Protein AF-A0A1R2CN45-F1 (afdb_monomer)

pLDDT: mean 82.46, std 14.05, range [39.56, 97.56]

Radius of gyration: 20.59 Å; Cα contacts (8 Å, |Δi|>4): 350; chains: 1; bounding box: 46×56×59 Å

Solvent-accessible surface area (backbone atoms only — not comparable to full-atom values): 17421 Å² total; per-residue (Å²): 132,83,80,79,64,76,32,48,66,67,56,56,54,44,54,54,52,52,47,51,52,49,41,56,50,37,39,73,73,68,36,71,73,32,70,66,38,51,54,48,48,53,54,46,43,48,48,42,46,21,50,30,52,57,26,50,64,72,64,34,54,60,62,26,48,60,46,49,53,56,38,50,59,50,45,56,50,38,49,74,53,41,54,78,67,55,57,57,42,66,70,52,39,53,45,22,45,54,51,15,51,54,27,44,77,61,71,38,54,73,64,14,49,54,29,45,52,55,23,50,56,47,47,64,77,48,66,86,54,79,90,45,53,64,59,51,36,41,45,24,52,52,47,20,53,53,24,49,74,73,67,40,43,73,62,14,37,54,24,40,51,55,29,33,54,50,33,50,37,44,68,70,63,77,43,81,67,82,72,53,67,67,59,37,46,44,48,34,48,46,39,52,55,51,40,51,60,56,73,37,85,73,42,54,82,47,45,72,58,55,43,49,63,41,58,77,63,54,74,96,47,102,44,74,60,42,56,49,40,55,53,60,61,70,55,85,48,50,67,63,48,51,52,50,67,69,27,67,68,47,51,44,55,52,46,44,67,57,48,51,76,62,48,47,94,85,50,74,47,65,44,66,69,52,51,52,52,51,43,64,74,53,70,58,81,61,82,53,64,74,64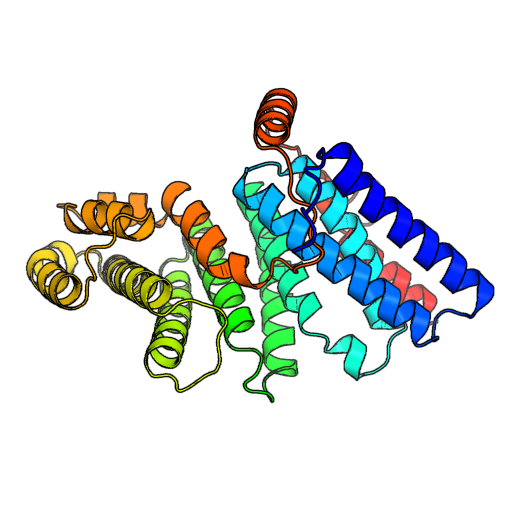,51,48,43,66,93,74,89,61,88,39,26,54,66,55,42,50,52,47,55,55,57,59,72,74,109

Foldseek 3Di:
DPDQDADFLVVLVVVLVVLVVVLVVCCVPVHLQDPVSLVSLVVSLLQLLLVLLVCLLLVVLVSNLVSLLVNLLSLLSQCLRHDPVSVLDLSLLSSLLSVLSSCVSLVNLVVSVVSLVVSVVSCVVNVPDLQCLLSLLSSLLSQLLSCLSVVVLVSSLVSLVSNLVSLVCVLVVVGDDPADNLLSLLSNLVSVLLSCLSPDQPCLVVLVVSLVVSVVSHDCDPDLSNVLSVVLSPDRHSVVNSCSCNDPSVSSVVSCRSSVVSNDPPHRNYDPVSSVVSCVVPVPSPPCCQQFAAPPPPDTGGPSRVSNVVSVVVVD

Mean predicted aligned error: 8.06 Å

Secondary structure (DSSP, 8-state):
-----EE-HHHHHHHHHHHHHHHHHHHHHH-TT-HHHHHHHHHHHHHHHHHHHHHHHTT-HHHHHHHHHHHHHHHHHHHHHS-HHHHT-THHHHHHHHHHHHHHHTT-HHHHHHHHHHHHHHHHHHTT-GGGHHHHHHHHHHHHHHHHHTT-HHHHHHHHHHHHHHHHHHHTTSS--SS-HHHHHHHHHHHHHHHHHHH-TTGGGTHHHHHHHHHTT-----SHHHHHHHHHHT--SHHHHHHHHTSHHHHHHHHHHHHGGGS-TTSPEEPHHHHHHHHHHT-S----HHHHSPPSSSS---HHHHHHHHHHHTT-

Structure (mmCIF, N/CA/C/O backbone):
data_AF-A0A1R2CN45-F1
#
_entry.id   AF-A0A1R2CN45-F1
#
loop_
_atom_site.group_PDB
_atom_site.id
_atom_site.type_symbol
_atom_site.label_atom_id
_atom_site.label_alt_id
_atom_site.label_comp_id
_atom_site.label_asym_id
_atom_site.label_entity_id
_atom_site.label_seq_id
_atom_site.pdbx_PDB_ins_code
_atom_site.Cartn_x
_atom_site.Cartn_y
_atom_site.Cartn_z
_atom_site.occupancy
_atom_site.B_iso_or_equiv
_atom_site.auth_seq_id
_atom_site.auth_comp_id
_atom_site.auth_asym_id
_atom_site.auth_atom_id
_atom_site.pdbx_PDB_model_num
ATOM 1 N N . MET A 1 1 ? -0.720 27.230 -14.704 1.00 39.56 1 MET A N 1
ATOM 2 C CA . MET A 1 1 ? -1.098 25.860 -14.289 1.00 39.56 1 MET A CA 1
ATOM 3 C C . MET A 1 1 ? -1.470 25.075 -15.536 1.00 39.56 1 MET A C 1
ATOM 5 O O . MET A 1 1 ? -2.338 25.526 -16.267 1.00 39.56 1 MET A O 1
ATOM 9 N N . SER A 1 2 ? -0.784 23.969 -15.829 1.00 40.03 2 SER A N 1
ATOM 10 C CA . SER A 1 2 ? -1.188 23.064 -16.915 1.00 40.03 2 SER A CA 1
ATOM 11 C C . SER A 1 2 ? -2.428 22.297 -16.457 1.00 40.03 2 SER A C 1
ATOM 13 O O . SER A 1 2 ? -2.380 21.643 -15.414 1.00 40.03 2 SER A O 1
ATOM 15 N N . ILE A 1 3 ? -3.540 22.420 -17.185 1.00 45.81 3 ILE A N 1
ATOM 16 C CA . ILE A 1 3 ? -4.748 21.630 -16.932 1.00 45.81 3 ILE A CA 1
ATOM 17 C C . ILE A 1 3 ? -4.367 20.170 -17.184 1.00 45.81 3 ILE A C 1
ATOM 19 O O . ILE A 1 3 ? -4.144 19.769 -18.327 1.00 45.81 3 ILE A O 1
ATOM 23 N N . LYS A 1 4 ? -4.239 19.374 -16.116 1.00 60.84 4 LYS A N 1
ATOM 24 C CA . LYS A 1 4 ? -4.040 17.929 -16.248 1.00 60.84 4 LYS A CA 1
ATOM 25 C C . LYS A 1 4 ? -5.269 17.360 -16.951 1.00 60.84 4 LYS A C 1
ATOM 27 O O . LYS A 1 4 ? -6.368 17.404 -16.412 1.00 60.84 4 LYS A O 1
ATOM 32 N N . THR A 1 5 ? -5.080 16.861 -18.167 1.00 73.81 5 THR A N 1
ATOM 33 C CA . THR A 1 5 ? -6.144 16.248 -18.963 1.00 73.81 5 THR A CA 1
ATOM 34 C C . THR A 1 5 ? -6.733 15.057 -18.208 1.00 73.81 5 THR A C 1
ATOM 36 O O . THR A 1 5 ? -5.982 14.189 -17.754 1.00 73.81 5 THR A O 1
ATOM 39 N N . ILE A 1 6 ? -8.061 15.021 -18.081 1.00 79.25 6 ILE A N 1
ATOM 40 C CA . ILE A 1 6 ? -8.798 13.862 -17.566 1.00 79.25 6 ILE A CA 1
ATOM 41 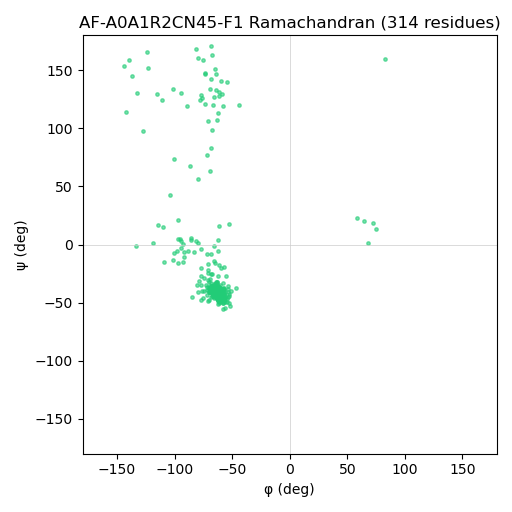C C . ILE A 1 6 ? -8.591 12.701 -18.546 1.00 79.25 6 ILE A C 1
ATOM 43 O O . ILE A 1 6 ? -8.674 12.880 -19.761 1.00 79.25 6 ILE A O 1
ATOM 47 N N . THR A 1 7 ? -8.263 11.522 -18.026 1.00 86.12 7 THR A N 1
ATOM 48 C CA . THR A 1 7 ? -7.930 10.332 -18.818 1.00 86.12 7 THR A CA 1
ATOM 49 C C . THR A 1 7 ? -8.828 9.154 -18.473 1.00 86.12 7 THR A C 1
ATOM 51 O O . THR A 1 7 ? -9.297 9.007 -17.349 1.00 86.12 7 THR A O 1
ATOM 54 N N . THR A 1 8 ? -9.040 8.274 -19.444 1.00 90.31 8 THR A N 1
ATOM 55 C CA . THR A 1 8 ? -9.725 6.992 -19.228 1.00 90.31 8 THR A CA 1
ATOM 56 C C . THR A 1 8 ? -8.776 5.956 -18.617 1.00 90.31 8 THR A C 1
ATOM 58 O O . THR A 1 8 ? -7.551 6.052 -18.758 1.00 90.31 8 THR A O 1
ATOM 61 N N . ILE A 1 9 ? -9.323 4.897 -18.009 1.00 88.81 9 ILE A N 1
ATOM 62 C CA . ILE A 1 9 ? -8.529 3.753 -17.515 1.00 88.81 9 ILE A CA 1
ATOM 63 C C . ILE A 1 9 ? -7.714 3.117 -18.653 1.00 88.81 9 ILE A C 1
ATOM 65 O O . ILE A 1 9 ? -6.545 2.762 -18.472 1.00 88.81 9 ILE A O 1
ATOM 69 N N . THR A 1 10 ? -8.293 3.023 -19.851 1.00 90.25 10 THR A N 1
ATOM 70 C CA . THR A 1 10 ? -7.608 2.518 -21.049 1.00 90.25 10 THR A CA 1
ATOM 71 C C . THR A 1 10 ? -6.403 3.383 -21.410 1.00 90.25 10 THR A C 1
ATOM 73 O O . THR A 1 10 ? -5.321 2.860 -21.652 1.00 90.25 10 THR A O 1
ATOM 76 N N . GLN A 1 11 ? -6.536 4.710 -21.387 1.00 91.75 11 GLN A N 1
ATOM 77 C CA . GLN A 1 11 ? -5.413 5.614 -21.658 1.00 91.75 11 GLN A CA 1
ATOM 78 C C . GLN A 1 11 ? -4.334 5.536 -20.569 1.00 91.75 11 GLN A C 1
ATOM 80 O O . GLN A 1 11 ? -3.142 5.544 -20.879 1.00 91.75 11 GLN A O 1
ATOM 85 N N . ALA A 1 12 ? -4.726 5.426 -19.297 1.00 91.56 12 ALA A N 1
ATOM 86 C CA . ALA A 1 12 ? -3.782 5.266 -18.194 1.00 91.56 12 ALA A CA 1
ATOM 87 C C . ALA A 1 12 ? -2.977 3.959 -18.319 1.00 91.56 12 ALA A C 1
ATOM 89 O O . ALA A 1 12 ? -1.752 3.961 -18.188 1.00 91.56 12 ALA A O 1
ATOM 90 N N . THR A 1 13 ? -3.642 2.848 -18.642 1.00 91.50 13 THR A N 1
ATOM 91 C CA . THR A 1 13 ? -2.989 1.545 -18.858 1.00 91.50 13 THR A CA 1
ATOM 92 C C . THR A 1 13 ? -2.168 1.499 -20.152 1.00 91.50 13 THR A C 1
ATOM 94 O O . THR A 1 13 ? -1.116 0.856 -20.182 1.00 91.50 13 THR A O 1
ATOM 97 N N . GLN A 1 14 ? -2.570 2.241 -21.186 1.00 92.69 14 GLN A N 1
ATOM 98 C CA . GLN A 1 14 ? -1.796 2.412 -22.415 1.00 92.69 14 GLN A CA 1
ATOM 99 C C . GLN A 1 14 ? -0.459 3.122 -22.153 1.00 92.69 14 GLN A C 1
ATOM 101 O O . GLN A 1 14 ? 0.574 2.656 -22.627 1.00 92.69 14 GLN A O 1
ATOM 106 N N . LYS A 1 15 ? -0.430 4.168 -21.313 1.00 91.62 15 LYS A N 1
ATOM 107 C CA . LYS A 1 15 ? 0.828 4.832 -20.910 1.00 91.62 15 LYS A CA 1
ATOM 108 C C . LYS A 1 15 ? 1.813 3.871 -20.237 1.00 91.62 15 LYS A C 1
ATOM 110 O O . LYS A 1 15 ? 3.019 3.952 -20.468 1.00 91.62 15 LYS A O 1
ATOM 115 N N . VAL A 1 16 ? 1.312 2.936 -19.424 1.00 93.75 16 VAL A N 1
ATOM 116 C CA . VAL A 1 16 ? 2.137 1.873 -18.821 1.00 93.75 16 VAL A CA 1
ATOM 117 C C . VAL A 1 16 ? 2.735 0.977 -19.913 1.00 93.75 16 VAL A C 1
ATOM 119 O O . VAL A 1 16 ? 3.930 0.687 -19.877 1.00 93.75 16 VAL A O 1
ATOM 122 N N . ALA A 1 17 ? 1.934 0.575 -20.905 1.00 92.31 17 ALA A N 1
ATOM 123 C CA . ALA A 1 17 ? 2.394 -0.249 -22.025 1.00 92.31 17 ALA A CA 1
ATOM 124 C C . ALA A 1 17 ? 3.427 0.470 -22.916 1.00 92.31 17 ALA A C 1
ATOM 126 O O . ALA A 1 17 ? 4.403 -0.141 -23.348 1.00 92.31 17 ALA A O 1
ATOM 127 N N . GLU A 1 18 ? 3.265 1.770 -23.153 1.00 92.12 18 GLU A N 1
ATOM 128 C CA . GLU A 1 18 ? 4.219 2.581 -23.920 1.00 92.12 18 GLU A CA 1
ATOM 129 C C . GLU A 1 18 ? 5.578 2.688 -23.220 1.00 92.12 18 GLU A C 1
ATOM 131 O O . GLU A 1 18 ? 6.624 2.530 -23.857 1.00 92.12 18 GLU A O 1
ATOM 136 N N . LEU A 1 19 ? 5.585 2.902 -21.899 1.00 91.31 19 LEU A N 1
ATOM 137 C CA . LEU A 1 19 ? 6.818 2.909 -21.108 1.00 91.31 19 LEU A CA 1
ATOM 138 C C . LEU A 1 19 ? 7.498 1.537 -21.105 1.00 91.31 19 LEU A C 1
ATOM 140 O O . LEU A 1 19 ? 8.716 1.459 -21.258 1.00 91.31 19 LEU A O 1
ATOM 144 N N . GLU A 1 20 ? 6.724 0.459 -20.986 1.00 91.00 20 GLU A N 1
ATOM 145 C CA . GLU A 1 20 ? 7.223 -0.915 -21.087 1.00 91.00 20 GLU A CA 1
ATOM 146 C C . GLU A 1 20 ? 7.880 -1.172 -22.453 1.00 91.00 20 GLU A C 1
ATOM 148 O O . GLU A 1 20 ? 9.013 -1.659 -22.523 1.00 91.00 20 GLU A O 1
ATOM 153 N N . GLN A 1 21 ? 7.229 -0.764 -23.546 1.00 89.56 21 GLN A N 1
ATOM 154 C CA . GLN A 1 21 ? 7.781 -0.896 -24.893 1.00 89.56 21 GLN A CA 1
ATOM 155 C C . GLN A 1 21 ? 9.046 -0.047 -25.077 1.00 89.56 21 GLN A C 1
ATOM 157 O O . GLN A 1 21 ? 10.013 -0.497 -25.697 1.00 89.56 21 GLN A O 1
ATOM 162 N N . LYS A 1 22 ? 9.082 1.165 -24.513 1.00 88.50 22 LYS A N 1
ATOM 163 C CA . LYS A 1 22 ? 10.279 2.014 -24.510 1.00 88.50 22 LYS A CA 1
ATOM 164 C C . LYS A 1 22 ? 11.440 1.339 -23.781 1.00 88.50 22 LYS A C 1
ATOM 166 O O . LYS A 1 22 ? 12.548 1.313 -24.313 1.00 88.50 22 LYS A O 1
ATOM 171 N N . ILE A 1 23 ? 11.191 0.755 -22.609 1.00 88.00 23 ILE A N 1
ATOM 172 C CA . ILE A 1 23 ? 12.197 0.002 -21.848 1.00 88.00 23 ILE A CA 1
ATOM 173 C C . ILE A 1 23 ? 12.702 -1.185 -22.667 1.00 88.00 23 ILE A C 1
ATOM 175 O O . ILE A 1 23 ? 13.909 -1.395 -22.745 1.00 88.00 23 ILE A O 1
ATOM 179 N N . TYR A 1 24 ? 11.808 -1.933 -23.318 1.00 86.25 24 TYR A N 1
ATOM 180 C CA . TYR A 1 24 ? 12.191 -3.037 -24.199 1.00 86.25 24 TYR A CA 1
ATOM 181 C C . TYR A 1 24 ? 13.110 -2.576 -25.340 1.00 86.25 24 TYR A C 1
ATOM 183 O O . TYR A 1 24 ? 14.131 -3.204 -25.602 1.00 86.25 24 TYR A O 1
ATOM 191 N N . ARG A 1 25 ? 12.809 -1.442 -25.981 1.00 84.56 25 ARG A N 1
ATOM 192 C CA . ARG A 1 25 ? 13.680 -0.867 -27.021 1.00 84.56 25 ARG A CA 1
ATOM 193 C C . ARG A 1 25 ? 15.037 -0.440 -26.457 1.00 84.56 25 ARG A C 1
ATOM 195 O O . ARG A 1 25 ? 16.064 -0.759 -27.043 1.00 84.56 25 ARG A O 1
ATOM 202 N N . PHE A 1 26 ? 15.059 0.240 -25.311 1.00 82.19 26 PHE A N 1
ATOM 203 C CA . PHE A 1 26 ? 16.305 0.680 -24.668 1.00 82.19 26 PHE A CA 1
ATOM 204 C C . PHE A 1 26 ? 17.215 -0.492 -24.309 1.00 82.19 26 PHE A C 1
ATOM 206 O O . PHE A 1 26 ? 18.413 -0.444 -24.583 1.00 82.19 26 PHE A O 1
ATOM 213 N N . LYS A 1 27 ? 16.630 -1.574 -23.794 1.00 79.69 27 LYS A N 1
ATOM 214 C CA . LYS A 1 27 ? 17.331 -2.828 -23.514 1.00 79.69 27 LYS A CA 1
ATOM 215 C C . LYS A 1 27 ? 18.112 -3.348 -24.728 1.00 79.69 27 LYS A C 1
ATOM 217 O O . LYS A 1 27 ? 19.270 -3.721 -24.573 1.00 79.69 27 LYS A O 1
ATOM 222 N N . HIS A 1 28 ? 17.509 -3.312 -25.917 1.00 79.81 28 HIS A N 1
ATOM 223 C CA . HIS A 1 28 ? 18.142 -3.766 -27.163 1.00 79.81 28 HIS A CA 1
ATOM 224 C C . HIS A 1 28 ? 19.162 -2.785 -27.743 1.00 79.81 28 HIS A C 1
ATOM 226 O O . HIS A 1 28 ? 20.152 -3.218 -28.317 1.00 79.81 28 HIS A O 1
ATOM 232 N N . MET A 1 29 ? 18.937 -1.475 -27.610 1.00 79.19 29 MET A N 1
ATOM 233 C CA . MET A 1 29 ? 19.783 -0.469 -28.269 1.00 79.19 29 MET A CA 1
ATOM 234 C C . MET A 1 29 ? 21.043 -0.103 -27.482 1.00 79.19 29 MET A C 1
ATOM 236 O O . MET A 1 29 ? 22.112 0.030 -28.063 1.00 79.19 29 MET A O 1
ATOM 240 N N . ILE A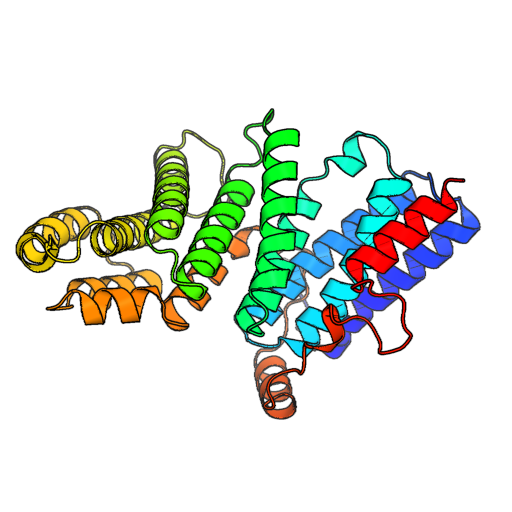 1 30 ? 20.912 0.125 -26.173 1.00 77.44 30 ILE A N 1
ATOM 241 C CA . ILE A 1 30 ? 21.983 0.699 -25.332 1.00 77.44 30 ILE A CA 1
ATOM 242 C C . ILE A 1 30 ? 22.422 -0.242 -24.208 1.00 77.44 30 ILE A C 1
ATOM 244 O O . ILE A 1 30 ? 23.286 0.093 -23.398 1.00 77.44 30 ILE A O 1
ATOM 248 N N . GLY A 1 31 ? 21.828 -1.431 -24.157 1.00 70.19 31 GLY A N 1
ATOM 249 C CA . GLY A 1 31 ? 22.171 -2.461 -23.201 1.00 70.19 31 GLY A CA 1
ATOM 250 C C . GLY A 1 31 ? 21.509 -2.303 -21.832 1.00 70.19 31 GLY A C 1
ATOM 251 O O . GLY A 1 31 ? 21.060 -1.248 -21.379 1.00 70.19 31 GLY A O 1
ATOM 252 N N . TYR A 1 32 ? 21.482 -3.439 -21.154 1.00 66.50 32 TYR A N 1
ATOM 253 C CA . TYR A 1 32 ? 20.716 -3.731 -19.948 1.00 66.50 32 TYR A CA 1
ATOM 254 C C . TYR A 1 32 ? 21.200 -3.022 -18.673 1.00 66.50 32 TYR A C 1
ATOM 256 O O . TYR A 1 32 ? 20.403 -2.811 -17.757 1.00 66.50 32 TYR A O 1
ATOM 264 N N . LYS A 1 33 ? 22.483 -2.635 -18.627 1.00 70.12 33 LYS A N 1
ATOM 265 C CA . LYS A 1 33 ? 23.137 -1.957 -17.490 1.00 70.12 33 LYS A CA 1
ATOM 266 C C . LYS A 1 33 ? 23.198 -0.433 -17.645 1.00 70.12 33 LYS A C 1
ATOM 268 O O . LYS A 1 33 ? 23.823 0.242 -16.829 1.00 70.12 33 LYS A O 1
ATOM 273 N N . SER A 1 34 ? 22.597 0.122 -18.700 1.00 81.06 34 SER A N 1
ATOM 274 C CA . SER A 1 34 ? 22.635 1.566 -18.924 1.00 81.06 34 SER A CA 1
ATOM 275 C C . SER A 1 34 ? 21.825 2.308 -17.856 1.00 81.06 34 SER A C 1
ATOM 277 O O . SER A 1 34 ? 20.744 1.873 -17.439 1.00 81.06 34 SER A O 1
ATOM 279 N N . LYS A 1 35 ? 22.334 3.470 -17.428 1.00 83.44 35 LYS A N 1
ATOM 280 C CA . LYS A 1 35 ? 21.638 4.342 -16.467 1.00 83.44 35 LYS A CA 1
ATOM 281 C C . LYS A 1 35 ? 20.250 4.752 -16.976 1.00 83.44 35 LYS A C 1
ATOM 283 O O . LYS A 1 35 ? 19.318 4.859 -16.183 1.00 83.44 35 LYS A O 1
ATOM 288 N N . ASP A 1 36 ? 20.086 4.904 -18.289 1.00 85.69 36 ASP A N 1
ATOM 289 C CA . ASP A 1 36 ? 18.816 5.290 -18.913 1.00 85.69 36 ASP A CA 1
ATOM 290 C C . ASP A 1 36 ? 17.759 4.182 -18.877 1.00 85.69 36 ASP A C 1
ATOM 292 O O . ASP A 1 36 ? 16.574 4.463 -18.658 1.00 85.69 36 ASP A O 1
ATOM 296 N N . THR A 1 37 ? 18.170 2.917 -19.028 1.00 87.56 37 THR A N 1
ATOM 297 C CA . THR A 1 37 ? 17.271 1.767 -18.861 1.00 87.56 37 THR A CA 1
ATOM 298 C C . THR A 1 37 ? 16.759 1.707 -17.423 1.00 87.56 37 THR A C 1
ATOM 300 O O . THR A 1 37 ? 15.552 1.603 -17.207 1.00 87.56 37 THR A O 1
ATOM 303 N N . ILE A 1 38 ? 17.649 1.858 -16.436 1.00 89.31 38 ILE A N 1
ATOM 304 C CA . ILE A 1 38 ? 17.286 1.867 -15.010 1.00 89.31 38 ILE A CA 1
ATOM 305 C C . ILE A 1 38 ? 16.383 3.057 -14.663 1.00 89.31 38 ILE A C 1
ATOM 307 O O . ILE A 1 38 ? 15.359 2.883 -14.004 1.00 89.31 38 ILE A O 1
ATOM 311 N N . LYS A 1 39 ? 16.697 4.262 -15.152 1.00 90.88 39 LYS A N 1
ATOM 312 C CA . LYS A 1 39 ? 15.846 5.449 -14.972 1.00 90.88 39 LYS A CA 1
ATOM 313 C C . LYS A 1 39 ? 14.445 5.234 -15.550 1.00 90.88 39 LYS A C 1
ATOM 315 O O . LYS A 1 39 ? 13.453 5.623 -14.931 1.00 90.88 39 LYS A O 1
ATOM 320 N N . SER A 1 40 ? 14.353 4.586 -16.710 1.00 91.44 40 SER A N 1
ATOM 321 C CA . SER A 1 40 ? 13.071 4.270 -17.348 1.00 91.44 40 SER A CA 1
ATOM 322 C C . SER A 1 40 ? 12.285 3.222 -16.556 1.00 91.44 40 SER A C 1
ATOM 324 O O . SER A 1 40 ? 11.084 3.392 -16.369 1.00 91.44 40 SER A O 1
ATOM 326 N N . LEU A 1 41 ? 12.957 2.196 -16.019 1.00 93.12 41 LEU A N 1
ATOM 327 C CA . LEU A 1 41 ? 12.351 1.198 -15.129 1.00 93.12 41 LEU A CA 1
ATOM 328 C C . LEU A 1 41 ? 11.794 1.834 -13.854 1.00 93.12 41 LEU A C 1
ATOM 330 O O . LEU A 1 41 ? 10.627 1.623 -13.545 1.00 93.12 41 LEU A O 1
ATOM 334 N N . LYS A 1 42 ? 12.575 2.672 -13.158 1.00 94.25 42 LYS A N 1
ATOM 335 C CA . LYS A 1 42 ? 12.090 3.407 -11.976 1.00 94.25 42 LYS A CA 1
ATOM 336 C C . LYS A 1 42 ? 10.884 4.281 -12.317 1.00 94.25 42 LYS A C 1
ATOM 338 O O . LYS A 1 42 ? 9.907 4.277 -11.582 1.00 94.25 42 LYS A O 1
ATOM 343 N N . SER A 1 43 ? 10.909 4.956 -13.468 1.00 94.44 43 SER A N 1
ATOM 344 C CA . SER A 1 43 ? 9.780 5.777 -13.935 1.00 94.44 43 SER A CA 1
ATOM 345 C C . SER A 1 43 ? 8.510 4.946 -14.176 1.00 94.44 43 SER A C 1
ATOM 347 O O . SER A 1 43 ? 7.421 5.370 -13.789 1.00 94.44 43 SER A O 1
ATOM 349 N N . LEU A 1 44 ? 8.643 3.757 -14.780 1.00 95.06 44 LEU A N 1
ATOM 350 C CA . LEU A 1 44 ? 7.542 2.804 -14.948 1.00 95.06 44 LEU A CA 1
ATOM 351 C C . LEU A 1 44 ? 7.005 2.337 -13.589 1.00 95.06 44 LEU A C 1
ATOM 353 O O . LEU A 1 44 ? 5.799 2.376 -13.373 1.00 95.06 44 LEU A O 1
ATOM 357 N N . LEU A 1 45 ? 7.889 1.922 -12.677 1.00 95.81 45 LEU A N 1
ATOM 358 C CA . LEU A 1 45 ? 7.517 1.435 -11.346 1.00 95.81 45 LEU A CA 1
ATOM 359 C C . LEU A 1 45 ? 6.815 2.516 -10.519 1.00 95.81 45 LEU A C 1
ATOM 361 O O . LEU A 1 45 ? 5.788 2.236 -9.910 1.00 95.81 45 LEU A O 1
ATOM 365 N N . THR A 1 46 ? 7.303 3.759 -1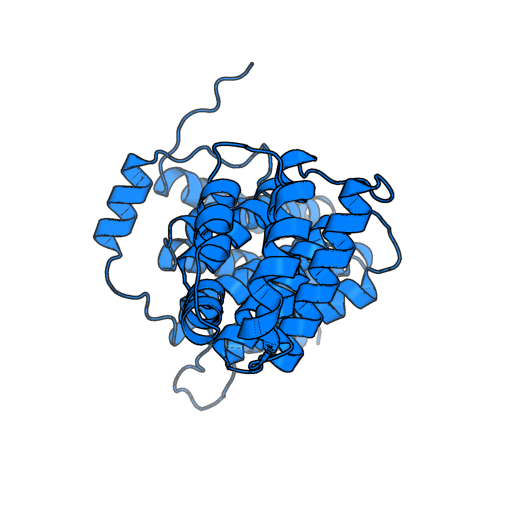0.551 1.00 95.69 46 THR A N 1
ATOM 366 C CA . THR A 1 46 ? 6.635 4.900 -9.912 1.00 95.69 46 THR A CA 1
ATOM 367 C C . THR A 1 46 ? 5.230 5.105 -10.474 1.00 95.69 46 THR A C 1
ATOM 369 O O . THR A 1 46 ? 4.287 5.198 -9.697 1.00 95.69 46 THR A O 1
ATOM 372 N N . LEU A 1 47 ? 5.058 5.118 -11.804 1.00 95.69 47 LEU A N 1
ATOM 373 C CA . LEU A 1 47 ? 3.730 5.267 -12.411 1.00 95.69 47 LEU A CA 1
ATOM 374 C C . LEU A 1 47 ? 2.790 4.117 -12.024 1.00 95.69 47 LEU A C 1
ATOM 376 O O . LEU A 1 47 ? 1.629 4.358 -11.701 1.00 95.69 47 LEU A O 1
ATOM 380 N N . VAL A 1 48 ? 3.279 2.875 -12.067 1.00 96.75 48 VAL A N 1
ATOM 381 C CA . VAL A 1 48 ? 2.472 1.699 -11.724 1.00 96.75 48 VAL A CA 1
ATOM 382 C C . VAL A 1 48 ? 2.078 1.714 -10.253 1.00 96.75 48 VAL A C 1
ATOM 384 O O . VAL A 1 48 ? 0.919 1.441 -9.968 1.00 96.75 48 VAL A O 1
ATOM 387 N N . ASN A 1 49 ? 2.980 2.070 -9.336 1.00 97.00 49 ASN A N 1
ATOM 388 C CA . ASN A 1 49 ? 2.645 2.197 -7.918 1.00 97.00 49 ASN A CA 1
ATOM 389 C C . ASN A 1 49 ? 1.556 3.250 -7.694 1.00 97.00 49 ASN A C 1
ATOM 391 O O . ASN A 1 49 ? 0.561 2.950 -7.041 1.00 97.00 49 ASN A O 1
ATOM 395 N N . SER A 1 50 ? 1.687 4.437 -8.293 1.00 96.25 50 SER A N 1
ATOM 396 C CA . SER A 1 50 ? 0.667 5.481 -8.174 1.00 96.25 50 SER A CA 1
ATOM 397 C C . SER A 1 50 ? -0.694 5.040 -8.723 1.00 96.25 50 SER A C 1
ATOM 399 O O . SER A 1 50 ? -1.719 5.224 -8.074 1.00 96.25 50 SER A O 1
ATOM 401 N N . LEU A 1 51 ? -0.719 4.431 -9.916 1.00 96.25 51 LEU A N 1
ATOM 402 C CA . LEU A 1 51 ? -1.956 3.925 -10.519 1.00 96.25 51 LEU A CA 1
ATOM 403 C C . LEU A 1 51 ? -2.553 2.767 -9.714 1.00 96.25 51 LEU A C 1
ATOM 405 O O . LEU A 1 51 ? -3.772 2.666 -9.604 1.00 96.25 51 LEU A O 1
ATOM 409 N N . ALA A 1 52 ? -1.713 1.899 -9.149 1.00 96.81 52 ALA A N 1
ATOM 410 C CA . ALA A 1 52 ? -2.158 0.791 -8.320 1.00 96.81 52 ALA A CA 1
ATOM 411 C C . ALA A 1 52 ? -2.870 1.295 -7.068 1.00 96.81 52 ALA A C 1
ATOM 413 O O . ALA A 1 52 ? -3.933 0.774 -6.766 1.00 96.81 52 ALA A O 1
ATOM 414 N N . ILE A 1 53 ? -2.358 2.335 -6.405 1.00 96.50 53 ILE A N 1
ATOM 415 C CA . ILE A 1 53 ? -3.020 2.955 -5.248 1.00 96.50 53 ILE A CA 1
ATOM 416 C C . ILE A 1 53 ? -4.434 3.416 -5.624 1.00 96.50 53 ILE A C 1
ATOM 418 O O . ILE A 1 53 ? -5.400 3.035 -4.965 1.00 96.50 53 ILE A O 1
ATOM 422 N N . VAL A 1 54 ? -4.577 4.140 -6.741 1.00 94.19 54 VAL A N 1
ATOM 423 C CA . VAL A 1 54 ? -5.885 4.599 -7.246 1.00 94.19 54 VAL A CA 1
ATOM 424 C C . VAL A 1 54 ? -6.816 3.416 -7.536 1.00 94.19 54 VAL A C 1
ATOM 426 O O . VAL A 1 54 ? -7.965 3.389 -7.096 1.00 94.19 54 VAL A O 1
ATOM 429 N N . PHE A 1 55 ? -6.334 2.406 -8.260 1.00 94.62 55 PHE A N 1
ATOM 430 C CA . PHE A 1 55 ? -7.146 1.243 -8.619 1.00 94.62 55 PHE A CA 1
ATOM 431 C C . PHE A 1 55 ? -7.531 0.389 -7.410 1.00 94.62 55 PHE A C 1
ATOM 433 O O . PHE A 1 55 ? -8.659 -0.097 -7.356 1.00 94.62 55 PHE A O 1
ATOM 440 N N . LEU A 1 56 ? -6.628 0.210 -6.447 1.00 94.88 56 LEU A N 1
ATOM 441 C CA . LEU A 1 56 ? -6.869 -0.559 -5.229 1.00 94.88 56 LEU A CA 1
ATOM 442 C C . LEU A 1 56 ? -7.894 0.133 -4.334 1.00 94.88 56 LEU A C 1
ATOM 444 O O . LEU A 1 56 ? -8.833 -0.533 -3.902 1.00 94.88 56 LEU A O 1
ATOM 448 N N . TYR A 1 57 ? -7.778 1.451 -4.145 1.00 91.38 57 TYR A N 1
ATOM 449 C CA . TYR A 1 57 ? -8.751 2.241 -3.388 1.00 91.38 57 TYR A CA 1
ATOM 450 C C . TYR A 1 57 ? -10.169 2.119 -3.968 1.00 91.38 57 TYR A C 1
ATOM 452 O O . TYR A 1 57 ? -11.132 1.880 -3.246 1.00 91.38 57 TYR A O 1
ATOM 460 N N . HIS A 1 58 ? -10.310 2.173 -5.295 1.00 90.62 58 HIS A N 1
ATOM 461 C CA . HIS A 1 58 ? -11.616 2.019 -5.945 1.00 90.62 58 HIS A CA 1
ATOM 462 C C . HIS A 1 58 ? -12.082 0.559 -6.118 1.00 90.62 58 HIS A C 1
ATOM 464 O O . HIS A 1 58 ? -13.146 0.310 -6.697 1.00 90.62 58 HIS A O 1
ATOM 470 N N . GLY A 1 59 ? -11.318 -0.420 -5.622 1.00 89.56 59 GLY A N 1
ATOM 471 C CA . GLY A 1 59 ? -11.654 -1.842 -5.710 1.00 89.56 59 GLY A CA 1
ATOM 472 C C . GLY A 1 59 ? -11.508 -2.449 -7.112 1.00 89.56 59 GLY A C 1
ATOM 473 O O . GLY A 1 59 ? -12.054 -3.517 -7.384 1.00 89.56 59 GLY A O 1
ATOM 474 N N . LEU A 1 60 ? -10.760 -1.812 -8.017 1.00 91.88 60 LEU A N 1
ATOM 475 C CA . LEU A 1 60 ? -10.467 -2.302 -9.369 1.00 91.88 60 LEU A CA 1
ATOM 476 C C . LEU A 1 60 ? -9.339 -3.351 -9.355 1.00 91.88 60 LEU A C 1
ATOM 478 O O . LEU A 1 60 ? -8.318 -3.210 -10.035 1.00 91.88 60 LEU A O 1
ATOM 482 N N . LEU A 1 61 ? -9.524 -4.428 -8.582 1.00 91.75 61 LEU A N 1
ATOM 483 C CA . LEU A 1 61 ? -8.481 -5.422 -8.287 1.00 91.75 61 LEU A CA 1
ATOM 484 C C . LEU A 1 61 ? -7.901 -6.082 -9.549 1.00 91.75 61 LEU A C 1
ATOM 486 O O . LEU A 1 61 ? -6.693 -6.286 -9.636 1.00 91.75 61 LEU A O 1
ATOM 490 N N . SER A 1 62 ? -8.732 -6.367 -10.562 1.00 90.06 62 SER A N 1
ATOM 491 C CA . SER A 1 62 ? -8.264 -6.951 -11.833 1.00 90.06 62 SER A CA 1
ATOM 492 C C . SER A 1 62 ? -7.319 -6.007 -12.584 1.00 90.06 62 SER A C 1
ATOM 494 O O . SER A 1 62 ? -6.260 -6.418 -13.065 1.00 90.06 62 SER A O 1
ATOM 496 N N . THR A 1 63 ? -7.668 -4.722 -12.656 1.00 91.94 63 THR A N 1
ATOM 497 C CA . THR A 1 63 ? -6.856 -3.697 -13.322 1.00 91.94 63 THR A CA 1
ATOM 498 C C . THR A 1 63 ? -5.558 -3.451 -12.558 1.00 91.94 63 THR A C 1
ATOM 500 O O . THR A 1 63 ? -4.489 -3.460 -13.173 1.00 91.94 63 THR A O 1
ATOM 503 N N . ALA A 1 64 ? -5.629 -3.328 -11.227 1.00 94.50 64 ALA A N 1
ATOM 504 C CA . ALA A 1 64 ? -4.459 -3.222 -10.356 1.00 94.50 64 ALA A CA 1
ATOM 505 C C . ALA A 1 64 ? -3.516 -4.423 -10.531 1.00 94.50 64 ALA A C 1
ATOM 507 O O . ALA A 1 64 ? -2.324 -4.248 -10.776 1.00 94.50 64 ALA A O 1
ATOM 508 N N . SER A 1 65 ? -4.059 -5.642 -10.510 1.00 93.62 65 SER A N 1
ATOM 509 C CA . SER A 1 65 ? -3.316 -6.888 -10.720 1.00 93.62 65 SER A CA 1
ATOM 510 C C . SER A 1 65 ? -2.556 -6.904 -12.047 1.00 93.62 65 SER A C 1
ATOM 512 O O . SER A 1 65 ? -1.359 -7.197 -12.074 1.00 93.62 65 SER A O 1
ATOM 514 N N . LYS A 1 66 ? -3.207 -6.513 -13.153 1.00 91.62 66 LYS A N 1
ATOM 515 C CA . LYS A 1 66 ? -2.574 -6.457 -14.483 1.00 91.62 66 LYS A CA 1
ATOM 516 C C . LYS A 1 66 ? -1.347 -5.544 -14.503 1.00 91.62 66 LYS A C 1
ATOM 518 O O . LYS A 1 66 ? -0.318 -5.939 -15.053 1.00 91.62 66 LYS A O 1
ATOM 523 N N . ILE A 1 67 ? -1.439 -4.344 -13.927 1.00 94.62 67 ILE A N 1
ATOM 524 C CA . ILE A 1 67 ? -0.316 -3.394 -13.934 1.00 94.62 67 ILE A CA 1
ATOM 525 C C . ILE A 1 67 ? 0.766 -3.778 -12.918 1.00 94.62 67 ILE A C 1
ATOM 527 O O . ILE A 1 67 ? 1.948 -3.740 -13.255 1.00 94.62 67 ILE A O 1
ATOM 531 N N . LEU A 1 68 ? 0.386 -4.235 -11.721 1.00 95.50 68 LEU A N 1
ATOM 532 C CA . LEU A 1 68 ? 1.325 -4.635 -10.671 1.00 95.50 68 LEU A CA 1
ATOM 533 C C . LEU A 1 68 ? 2.139 -5.859 -11.083 1.00 95.50 68 LEU A C 1
ATOM 535 O O . LEU A 1 68 ? 3.333 -5.930 -10.800 1.00 95.50 68 LEU A O 1
ATOM 539 N N . LYS A 1 69 ? 1.541 -6.781 -11.846 1.00 91.81 69 LYS A N 1
ATOM 540 C CA . LYS A 1 69 ? 2.274 -7.901 -12.436 1.00 91.81 69 LYS A CA 1
ATOM 541 C C . LYS A 1 69 ? 3.413 -7.409 -13.335 1.00 91.81 69 LYS A C 1
ATOM 543 O O . LYS A 1 69 ? 4.536 -7.883 -13.202 1.00 91.81 69 LYS A O 1
ATOM 548 N N . LYS A 1 70 ? 3.155 -6.428 -14.210 1.00 90.56 70 LYS A N 1
ATOM 549 C CA . LYS A 1 70 ? 4.180 -5.818 -15.083 1.00 90.56 70 LYS A CA 1
ATOM 550 C C . LYS A 1 70 ? 5.282 -5.115 -14.288 1.00 90.56 70 LYS A C 1
ATOM 552 O O . LYS A 1 70 ? 6.459 -5.219 -14.644 1.00 90.56 70 LYS A O 1
ATOM 557 N N . ALA A 1 71 ? 4.913 -4.429 -13.205 1.00 94.00 71 ALA A N 1
ATOM 558 C CA . ALA A 1 71 ? 5.886 -3.840 -12.293 1.00 94.00 71 ALA A CA 1
ATOM 559 C C . ALA A 1 71 ? 6.767 -4.908 -11.642 1.00 94.00 71 ALA A C 1
ATOM 561 O O . ALA A 1 71 ? 7.981 -4.750 -11.651 1.00 94.00 71 ALA A O 1
ATOM 562 N N . LEU A 1 72 ? 6.204 -6.030 -11.190 1.00 93.50 72 LEU A N 1
ATOM 563 C CA . LEU A 1 72 ? 6.985 -7.116 -10.597 1.00 93.50 72 LEU A CA 1
ATOM 564 C C . LEU A 1 72 ? 8.035 -7.686 -11.568 1.00 93.50 72 LEU A C 1
ATOM 566 O O . LEU A 1 72 ? 9.192 -7.841 -11.189 1.00 93.50 72 LEU A O 1
ATOM 570 N N . TYR A 1 73 ? 7.681 -7.918 -12.840 1.00 89.88 73 TYR A N 1
ATOM 571 C CA . TYR A 1 73 ? 8.662 -8.309 -13.871 1.00 89.88 73 TYR A CA 1
ATOM 572 C C . TYR A 1 73 ? 9.790 -7.274 -14.016 1.00 89.88 73 TYR A C 1
ATOM 574 O O . TYR A 1 73 ? 10.966 -7.626 -14.135 1.00 89.88 73 TYR A O 1
ATOM 582 N N . SER A 1 74 ? 9.428 -5.991 -14.026 1.00 91.19 74 SER A N 1
ATOM 583 C CA . SER A 1 74 ? 10.372 -4.881 -14.190 1.00 91.19 74 SER A CA 1
ATOM 584 C C . SER A 1 74 ? 11.287 -4.711 -12.979 1.00 91.19 74 SER A C 1
ATOM 586 O O . SER A 1 74 ? 12.474 -4.430 -13.147 1.00 91.19 74 SER A O 1
ATOM 588 N N . ASP A 1 75 ? 10.758 -4.919 -11.776 1.00 93.56 75 ASP A N 1
ATOM 589 C CA . ASP A 1 75 ? 11.506 -4.839 -10.531 1.00 93.56 75 ASP A CA 1
ATOM 590 C C . ASP A 1 75 ? 12.486 -6.002 -10.368 1.00 93.56 75 ASP A C 1
ATOM 592 O O . ASP A 1 75 ? 13.667 -5.751 -10.146 1.00 93.56 75 ASP A O 1
ATOM 596 N N . VAL A 1 76 ? 12.052 -7.251 -10.585 1.00 90.38 76 VAL A N 1
ATOM 597 C CA . VAL A 1 76 ? 12.953 -8.421 -10.579 1.00 90.38 76 VAL A CA 1
ATOM 598 C C . VAL A 1 76 ? 14.107 -8.191 -11.551 1.00 90.38 76 VAL A C 1
ATOM 600 O O . VAL A 1 76 ? 15.279 -8.372 -11.221 1.00 90.38 76 VAL A O 1
ATOM 603 N N . TYR A 1 77 ? 13.791 -7.703 -12.749 1.00 86.00 77 TYR A N 1
ATOM 604 C CA . TYR A 1 77 ? 14.803 -7.364 -13.733 1.00 86.00 77 TYR A CA 1
ATOM 605 C C . TYR A 1 77 ? 15.774 -6.274 -13.223 1.00 86.00 77 TYR A C 1
ATOM 607 O O . TYR A 1 77 ? 16.991 -6.418 -13.375 1.00 86.00 77 TYR A O 1
ATOM 615 N N . MET A 1 78 ? 15.261 -5.201 -12.611 1.00 89.81 78 MET A N 1
ATOM 616 C CA . MET A 1 78 ? 16.073 -4.128 -12.026 1.00 89.81 78 MET A CA 1
ATOM 617 C C . MET A 1 78 ? 16.934 -4.625 -10.856 1.00 89.81 78 MET A C 1
ATOM 619 O O . MET A 1 78 ? 18.079 -4.203 -10.731 1.00 89.81 78 MET A O 1
ATOM 623 N N . PHE A 1 79 ? 16.429 -5.544 -10.034 1.00 89.00 79 PHE A N 1
ATOM 624 C CA . PHE A 1 79 ? 17.157 -6.131 -8.912 1.00 89.00 79 PHE A CA 1
ATOM 625 C C . PHE A 1 79 ? 18.397 -6.905 -9.371 1.00 89.00 79 PHE A C 1
ATOM 627 O O . PHE A 1 79 ? 19.473 -6.779 -8.784 1.00 89.00 79 PHE A O 1
ATOM 634 N N . PHE A 1 80 ? 18.283 -7.677 -10.451 1.00 85.44 80 PHE A N 1
ATOM 635 C CA . PHE A 1 80 ? 19.407 -8.469 -10.949 1.00 85.44 80 PHE A CA 1
ATOM 636 C C . PHE A 1 80 ? 20.403 -7.670 -11.788 1.00 85.44 80 PHE A C 1
ATOM 638 O O . PHE A 1 80 ? 21.605 -7.918 -11.702 1.00 85.44 80 PHE A O 1
ATOM 645 N N . ASN A 1 81 ? 19.927 -6.693 -12.562 1.00 83.88 81 ASN A N 1
ATOM 646 C CA . ASN A 1 81 ? 20.759 -5.964 -13.525 1.00 83.88 81 ASN A CA 1
ATOM 647 C C . ASN A 1 81 ? 21.207 -4.577 -13.044 1.00 83.88 81 ASN A C 1
ATOM 649 O O . ASN A 1 81 ? 22.087 -3.972 -13.657 1.00 83.88 81 ASN A O 1
ATOM 653 N N . GLY A 1 82 ? 20.601 -4.062 -11.975 1.00 85.06 82 GLY A N 1
ATOM 654 C CA . GLY A 1 82 ? 20.899 -2.754 -11.405 1.00 85.06 82 GLY A CA 1
ATOM 655 C C . GLY A 1 82 ? 22.130 -2.736 -10.497 1.00 85.06 82 GLY A C 1
ATOM 656 O O . GLY A 1 82 ? 22.669 -3.766 -10.081 1.00 85.06 82 GLY A O 1
ATOM 657 N N . SER A 1 83 ? 22.567 -1.523 -10.163 1.00 88.25 83 SER A N 1
ATOM 658 C CA . SER A 1 83 ? 23.620 -1.275 -9.175 1.00 88.25 83 SER A CA 1
ATOM 659 C C . SER A 1 83 ? 23.161 -1.628 -7.753 1.00 88.25 83 SER A C 1
ATOM 661 O O . SER A 1 83 ? 21.974 -1.831 -7.502 1.00 88.25 83 SER A O 1
ATOM 663 N N . LYS A 1 84 ? 24.082 -1.636 -6.776 1.00 86.19 84 LYS A N 1
ATOM 664 C CA . LYS A 1 84 ? 23.724 -1.818 -5.354 1.00 86.19 84 LYS A CA 1
ATOM 665 C C . LYS A 1 84 ? 22.651 -0.822 -4.883 1.00 86.19 84 LYS A C 1
ATOM 667 O O . LYS A 1 84 ? 21.752 -1.223 -4.156 1.00 86.19 84 LYS A O 1
ATOM 672 N N . GLY A 1 85 ? 22.705 0.433 -5.338 1.00 86.38 85 GLY A N 1
ATOM 673 C CA . GLY A 1 85 ? 21.691 1.442 -5.009 1.00 86.38 85 GLY A CA 1
ATOM 674 C C . GLY A 1 85 ? 20.323 1.142 -5.631 1.00 86.38 85 GLY A C 1
ATOM 675 O O . GLY A 1 85 ? 19.294 1.328 -4.994 1.00 86.38 85 GLY A O 1
ATOM 676 N N . ASP A 1 86 ? 20.283 0.586 -6.844 1.00 88.94 86 ASP A N 1
ATOM 677 C CA . ASP A 1 86 ? 19.021 0.189 -7.491 1.00 88.94 86 ASP A CA 1
ATOM 678 C C . ASP A 1 86 ? 18.370 -1.014 -6.799 1.00 88.94 86 ASP A C 1
ATOM 680 O O . ASP A 1 86 ? 17.143 -1.136 -6.746 1.00 88.94 86 ASP A O 1
ATOM 684 N N . LYS A 1 87 ? 19.194 -1.882 -6.206 1.00 88.06 87 LYS A N 1
ATOM 685 C CA . LYS A 1 87 ? 18.736 -2.980 -5.351 1.00 88.06 87 LYS A CA 1
ATOM 686 C C . LYS A 1 87 ? 18.195 -2.505 -4.006 1.00 88.06 87 LYS A C 1
ATOM 688 O O . LYS A 1 87 ? 17.473 -3.269 -3.389 1.00 88.06 87 LYS A O 1
ATOM 693 N N . LYS A 1 88 ? 18.471 -1.278 -3.575 1.00 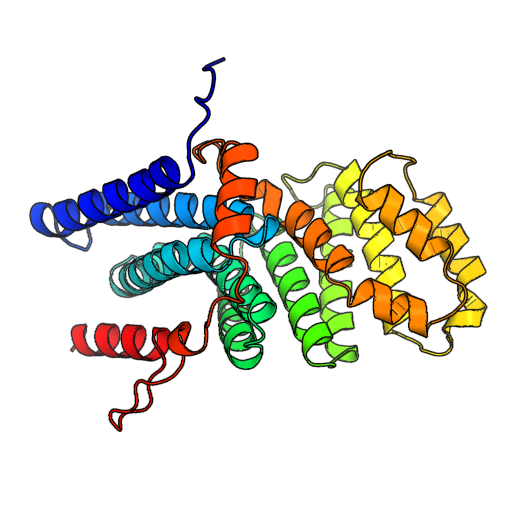87.06 88 LYS A N 1
ATOM 694 C CA . LYS A 1 88 ? 17.926 -0.698 -2.337 1.00 87.06 88 LYS A CA 1
ATOM 695 C C . LYS A 1 88 ? 16.912 0.417 -2.596 1.00 87.06 88 LYS A C 1
ATOM 697 O O . LYS A 1 88 ? 16.592 1.194 -1.709 1.00 87.06 88 LYS A O 1
ATOM 702 N N . TRP A 1 89 ? 16.409 0.533 -3.824 1.00 90.56 89 TRP A N 1
ATOM 703 C CA . TRP A 1 89 ? 15.481 1.603 -4.162 1.00 90.56 89 TRP A CA 1
ATOM 704 C C . TRP A 1 89 ? 14.146 1.442 -3.417 1.00 90.56 89 TRP A C 1
ATOM 706 O O . TRP A 1 89 ? 13.432 0.461 -3.628 1.00 90.56 89 TRP A O 1
ATOM 716 N N . TYR A 1 90 ? 13.788 2.441 -2.603 1.00 88.06 90 TYR A N 1
ATOM 717 C CA . TYR A 1 90 ? 12.602 2.428 -1.735 1.00 88.06 90 TYR A CA 1
ATOM 718 C C . TYR A 1 90 ? 11.282 2.163 -2.476 1.00 88.06 90 TYR A C 1
ATOM 720 O O . TYR A 1 90 ? 10.351 1.597 -1.907 1.00 88.06 90 TYR A O 1
ATOM 728 N N . GLY A 1 91 ? 11.190 2.505 -3.767 1.00 92.62 91 GLY A N 1
ATOM 729 C CA . GLY A 1 91 ? 9.995 2.240 -4.573 1.00 92.62 91 GLY A CA 1
ATOM 730 C C . GLY A 1 91 ? 9.646 0.749 -4.702 1.00 92.62 91 GLY A C 1
ATOM 731 O O . GLY A 1 91 ? 8.498 0.425 -5.013 1.00 92.62 91 GLY A O 1
ATOM 732 N N . ARG A 1 92 ? 10.592 -0.160 -4.414 1.00 94.19 92 ARG A N 1
ATOM 733 C CA . ARG A 1 92 ? 10.320 -1.600 -4.289 1.00 94.19 92 ARG A CA 1
ATOM 734 C C . ARG A 1 92 ? 9.484 -1.928 -3.054 1.00 94.19 92 ARG A C 1
ATOM 736 O O . ARG A 1 92 ? 8.558 -2.723 -3.160 1.00 94.19 92 ARG A O 1
ATOM 743 N N . VAL A 1 93 ? 9.758 -1.286 -1.917 1.00 94.81 93 VAL A N 1
ATOM 744 C CA . VAL A 1 93 ? 8.963 -1.462 -0.689 1.00 94.81 93 VAL A CA 1
ATOM 745 C C . VAL A 1 93 ? 7.504 -1.102 -0.972 1.00 94.81 93 VAL A C 1
ATOM 747 O O . VAL A 1 93 ? 6.602 -1.876 -0.665 1.00 94.81 93 VAL A O 1
ATOM 750 N N . LEU A 1 94 ? 7.278 0.013 -1.673 1.00 95.81 94 LEU A N 1
ATOM 751 C CA . LEU A 1 94 ? 5.938 0.444 -2.074 1.00 95.81 94 LEU A CA 1
ATOM 752 C C . LEU A 1 94 ? 5.254 -0.545 -3.030 1.00 95.81 94 LEU A C 1
ATOM 754 O O . LEU A 1 94 ? 4.062 -0.817 -2.888 1.00 95.81 94 LEU A O 1
ATOM 758 N N . LEU A 1 95 ? 6.001 -1.109 -3.985 1.00 97.31 95 LEU A N 1
ATOM 759 C CA . LEU A 1 95 ? 5.486 -2.153 -4.875 1.00 97.31 95 LEU A CA 1
ATOM 760 C C . LEU A 1 95 ? 5.010 -3.372 -4.080 1.00 97.31 95 LEU A C 1
ATOM 762 O O . LEU A 1 95 ? 3.929 -3.897 -4.343 1.00 97.31 95 LEU A O 1
ATOM 766 N N . TYR A 1 96 ? 5.796 -3.807 -3.100 1.00 97.25 96 TYR A N 1
ATOM 767 C CA . TYR A 1 96 ? 5.472 -4.959 -2.266 1.00 97.25 96 TYR A CA 1
ATOM 768 C C . TYR A 1 96 ? 4.293 -4.684 -1.329 1.00 97.25 96 TYR A C 1
ATOM 770 O O . TYR A 1 96 ? 3.412 -5.534 -1.212 1.00 97.25 96 TYR A O 1
ATOM 778 N N . CYS A 1 97 ? 4.185 -3.471 -0.783 1.00 97.44 97 CYS A N 1
ATOM 779 C CA . CYS A 1 97 ? 3.004 -3.035 -0.037 1.00 97.44 97 CYS A CA 1
ATOM 780 C C . CYS A 1 97 ? 1.731 -3.092 -0.903 1.00 97.44 97 CYS A C 1
ATOM 782 O O . CYS A 1 97 ? 0.730 -3.684 -0.498 1.00 97.44 97 CYS A O 1
ATOM 784 N N . ASN A 1 98 ? 1.780 -2.561 -2.132 1.00 97.56 98 ASN A N 1
ATOM 785 C CA . ASN A 1 98 ? 0.656 -2.612 -3.077 1.00 97.56 98 ASN A CA 1
ATOM 786 C C . ASN A 1 98 ? 0.270 -4.053 -3.457 1.00 97.56 98 ASN A C 1
ATOM 788 O O . ASN A 1 98 ? -0.915 -4.380 -3.544 1.00 97.56 98 ASN A O 1
ATOM 792 N N . LEU A 1 99 ? 1.257 -4.926 -3.687 1.00 97.25 99 LEU A N 1
ATOM 793 C CA . LEU A 1 99 ? 1.033 -6.345 -3.980 1.00 97.25 99 LEU A CA 1
ATOM 794 C C . LEU A 1 99 ? 0.419 -7.083 -2.787 1.00 97.25 99 LEU A C 1
ATOM 796 O O . LEU A 1 99 ? -0.530 -7.845 -2.970 1.00 97.25 99 LEU A O 1
ATOM 800 N N . SER A 1 100 ? 0.920 -6.830 -1.577 1.00 96.88 100 SER A N 1
ATOM 801 C CA . SER A 1 100 ? 0.374 -7.396 -0.344 1.00 96.88 100 SER A CA 1
ATOM 802 C C . SER A 1 100 ? -1.085 -6.977 -0.152 1.00 96.88 100 SER A C 1
ATOM 804 O O . SER A 1 100 ? -1.955 -7.834 0.010 1.00 96.88 100 SER A O 1
ATOM 806 N N . PHE A 1 101 ? -1.394 -5.684 -0.304 1.00 96.62 101 PHE A N 1
ATOM 807 C CA . PHE A 1 101 ? -2.765 -5.183 -0.201 1.00 96.62 101 PHE A CA 1
ATOM 808 C C . PHE A 1 101 ? -3.701 -5.792 -1.255 1.00 96.62 101 PHE A C 1
ATOM 810 O O . PHE A 1 101 ? -4.800 -6.243 -0.924 1.00 96.62 101 PHE A O 1
ATOM 817 N N . LEU A 1 102 ? -3.258 -5.868 -2.518 1.00 95.62 102 LEU A N 1
ATOM 818 C CA . LEU A 1 102 ? -4.001 -6.520 -3.601 1.00 95.62 102 LEU A CA 1
ATOM 819 C C . LEU A 1 102 ? -4.370 -7.963 -3.235 1.00 95.62 102 LEU A C 1
ATOM 821 O O . LEU A 1 102 ? -5.521 -8.374 -3.399 1.00 95.62 102 LEU A O 1
ATOM 825 N N . LEU A 1 103 ? -3.393 -8.739 -2.766 1.00 94.00 103 LEU A N 1
ATOM 826 C CA . LEU A 1 103 ? -3.564 -10.155 -2.444 1.00 94.00 103 LEU A CA 1
ATOM 827 C C . LEU A 1 103 ? -4.453 -10.353 -1.218 1.00 94.00 103 LEU A C 1
ATOM 829 O O . LEU A 1 103 ? -5.360 -11.185 -1.251 1.00 94.00 103 LEU A O 1
ATOM 833 N N . MET A 1 104 ? -4.292 -9.512 -0.197 1.00 93.06 104 MET A N 1
ATOM 834 C CA . MET A 1 104 ? -5.167 -9.479 0.971 1.00 93.06 104 MET A CA 1
ATOM 835 C C . MET A 1 104 ? -6.627 -9.215 0.570 1.00 93.06 104 MET A C 1
ATOM 837 O O . MET A 1 104 ? -7.520 -9.983 0.947 1.00 93.06 104 MET A O 1
ATOM 841 N N . LYS A 1 105 ? -6.884 -8.182 -0.248 1.00 90.81 105 LYS A N 1
ATOM 842 C CA . LYS A 1 105 ? -8.226 -7.872 -0.782 1.00 90.81 105 LYS A CA 1
ATOM 843 C C . LYS A 1 105 ? -8.784 -8.998 -1.655 1.00 90.81 105 LYS A C 1
ATOM 845 O O . LYS A 1 105 ? -9.994 -9.206 -1.703 1.00 90.81 105 LYS A O 1
ATOM 850 N N . SER A 1 106 ? -7.901 -9.773 -2.276 1.00 89.44 106 SER A N 1
ATOM 851 C CA . SER A 1 106 ? -8.238 -10.956 -3.074 1.00 89.44 106 SER A CA 1
ATOM 852 C C . SER A 1 106 ? -8.384 -12.242 -2.250 1.00 89.44 106 SER A C 1
ATOM 854 O O . SER A 1 106 ? -8.605 -13.306 -2.821 1.00 89.44 106 SER A O 1
ATOM 856 N N . ARG A 1 107 ? -8.306 -12.151 -0.913 1.00 89.00 107 ARG A N 1
ATOM 857 C CA . ARG A 1 107 ? -8.387 -13.271 0.044 1.00 89.00 107 ARG A CA 1
ATOM 858 C C . ARG A 1 107 ? -7.241 -14.289 -0.054 1.00 89.00 107 ARG A C 1
ATOM 860 O O . ARG A 1 107 ? -7.376 -15.390 0.470 1.00 89.00 107 ARG A O 1
ATOM 867 N N . ASP A 1 108 ? -6.112 -13.912 -0.644 1.00 87.56 108 ASP A N 1
ATOM 868 C CA . ASP A 1 108 ? -4.879 -14.704 -0.658 1.00 87.56 108 ASP A CA 1
ATOM 869 C C . ASP A 1 108 ? -3.896 -14.174 0.400 1.00 87.56 108 ASP A C 1
ATOM 871 O O . ASP A 1 108 ? -2.922 -13.478 0.106 1.00 87.56 108 ASP A O 1
ATOM 875 N N . ALA A 1 109 ? -4.200 -14.459 1.669 1.00 86.81 109 ALA A N 1
ATOM 876 C CA . ALA A 1 109 ? -3.440 -13.934 2.803 1.00 86.81 109 ALA A CA 1
ATOM 877 C C . ALA A 1 109 ? -2.013 -14.503 2.880 1.00 86.81 109 ALA A C 1
ATOM 879 O O . ALA A 1 109 ? -1.079 -13.783 3.216 1.00 86.81 109 ALA A O 1
ATOM 880 N N . THR A 1 110 ? -1.813 -15.778 2.533 1.00 87.38 110 THR A N 1
ATOM 881 C CA . THR A 1 110 ? -0.486 -16.416 2.565 1.00 87.38 110 THR A CA 1
ATOM 882 C C . THR A 1 110 ? 0.482 -15.715 1.622 1.00 87.38 110 THR A C 1
ATOM 884 O O . THR A 1 110 ? 1.603 -15.378 2.002 1.00 87.38 110 THR A O 1
ATOM 887 N N . SER A 1 111 ? 0.034 -15.446 0.401 1.00 88.69 111 SER A N 1
ATOM 888 C CA . SER A 1 111 ? 0.821 -14.707 -0.572 1.00 88.69 111 SER A CA 1
ATOM 889 C C . SER A 1 111 ? 1.023 -13.241 -0.197 1.00 88.69 111 SER A C 1
ATOM 891 O O . SER A 1 111 ? 2.088 -12.680 -0.455 1.00 88.69 111 SER A O 1
ATOM 893 N N . ALA A 1 112 ? 0.015 -12.612 0.414 1.00 93.44 112 ALA A N 1
ATOM 894 C CA . ALA A 1 112 ? 0.117 -11.237 0.891 1.00 93.44 112 ALA A CA 1
ATOM 895 C C . ALA A 1 112 ? 1.217 -11.079 1.956 1.00 93.44 112 ALA A C 1
ATOM 897 O O . ALA A 1 112 ? 1.997 -10.125 1.892 1.00 93.44 112 ALA A O 1
ATOM 898 N N . LEU A 1 113 ? 1.336 -12.050 2.872 1.00 93.38 113 LEU A N 1
ATOM 899 C CA . LEU A 1 113 ? 2.389 -12.087 3.891 1.00 93.38 113 LEU A CA 1
ATOM 900 C C . LEU A 1 113 ? 3.791 -12.225 3.291 1.00 93.38 113 LEU A C 1
ATOM 902 O O . LEU A 1 113 ? 4.725 -11.615 3.794 1.00 93.38 113 LEU A O 1
ATOM 906 N N . LYS A 1 114 ? 3.950 -12.975 2.193 1.00 94.00 114 LYS A N 1
ATOM 907 C CA . LYS A 1 114 ? 5.246 -13.098 1.506 1.00 94.00 114 LYS A CA 1
ATOM 908 C C . LYS A 1 114 ? 5.775 -11.731 1.067 1.00 94.00 114 LYS A C 1
ATOM 910 O O . LYS A 1 114 ? 6.924 -11.404 1.336 1.00 94.00 114 LYS A O 1
ATOM 915 N N . PHE A 1 115 ? 4.925 -10.921 0.433 1.00 95.44 115 PHE A N 1
ATOM 916 C CA . PHE A 1 115 ? 5.318 -9.575 0.011 1.00 95.44 115 PHE A CA 1
ATOM 917 C C . PHE A 1 115 ? 5.500 -8.608 1.184 1.00 95.44 115 PHE A C 1
ATOM 919 O O . PHE A 1 115 ? 6.370 -7.748 1.100 1.00 95.44 115 PHE A O 1
ATOM 926 N N . LEU A 1 116 ? 4.735 -8.760 2.269 1.00 95.31 116 LEU A N 1
ATOM 927 C CA . LEU A 1 116 ? 4.939 -7.986 3.497 1.00 95.31 116 LEU A CA 1
ATOM 928 C C . LEU A 1 116 ? 6.318 -8.269 4.120 1.00 95.31 116 LEU A C 1
ATOM 930 O O . LEU A 1 116 ? 7.064 -7.344 4.422 1.00 95.31 116 LEU A O 1
ATOM 934 N N . TYR A 1 117 ? 6.705 -9.537 4.255 1.00 95.12 117 TYR A N 1
ATOM 935 C CA . TYR A 1 117 ? 8.020 -9.876 4.805 1.00 95.12 117 TYR A CA 1
ATOM 936 C C . TYR A 1 117 ? 9.164 -9.431 3.891 1.00 95.12 117 TYR A C 1
ATOM 938 O O . TYR A 1 117 ? 10.174 -8.915 4.371 1.00 95.12 117 TYR A O 1
ATOM 946 N N . ASP A 1 118 ? 8.994 -9.549 2.570 1.00 93.56 118 ASP A N 1
ATOM 947 C CA . ASP A 1 118 ? 9.961 -9.009 1.612 1.00 93.56 118 ASP A CA 1
ATOM 948 C C . ASP A 1 118 ? 10.072 -7.471 1.736 1.00 93.56 118 ASP A C 1
ATOM 950 O O . ASP A 1 118 ? 11.170 -6.924 1.605 1.00 93.56 118 ASP A O 1
ATOM 954 N N . SER A 1 119 ? 8.973 -6.749 2.006 1.00 94.62 119 SER A N 1
ATOM 955 C CA . SER A 1 119 ? 9.009 -5.292 2.203 1.00 94.62 119 SER A CA 1
ATOM 956 C C . SER A 1 119 ? 9.697 -4.896 3.507 1.00 94.62 119 SER A C 1
ATOM 958 O O . SER A 1 119 ? 10.499 -3.964 3.508 1.00 94.62 119 SER A O 1
ATOM 960 N N . GLU A 1 120 ? 9.448 -5.625 4.591 1.00 92.75 120 GLU A N 1
ATOM 961 C CA . GLU A 1 120 ? 10.084 -5.395 5.893 1.00 92.75 120 GLU A CA 1
ATOM 962 C C . GLU A 1 120 ? 11.581 -5.683 5.867 1.00 92.75 120 GLU A C 1
ATOM 964 O O . GLU A 1 120 ? 12.375 -4.867 6.335 1.00 92.75 120 GLU A O 1
ATOM 969 N N . SER A 1 121 ? 11.984 -6.797 5.251 1.00 92.19 121 SER A N 1
ATOM 970 C CA . SER A 1 121 ? 13.399 -7.123 5.069 1.00 92.19 121 SER A CA 1
ATOM 971 C C . SER A 1 121 ? 14.126 -6.011 4.312 1.00 92.19 121 SER A C 1
ATOM 973 O O . SER A 1 121 ? 15.236 -5.632 4.681 1.00 92.19 121 SER A O 1
ATOM 975 N N . LEU A 1 122 ? 13.496 -5.448 3.276 1.00 90.88 122 LEU A N 1
ATOM 976 C CA . LEU A 1 122 ? 14.064 -4.322 2.538 1.00 90.88 122 LEU A CA 1
ATOM 977 C C . LEU A 1 122 ? 14.115 -3.042 3.370 1.00 90.88 122 LEU A C 1
ATOM 979 O O . LEU A 1 122 ? 15.090 -2.306 3.266 1.00 90.88 122 LEU A O 1
ATOM 983 N N . LEU A 1 123 ? 13.098 -2.763 4.188 1.00 90.88 123 LEU A N 1
ATOM 984 C CA . LEU A 1 123 ? 13.111 -1.603 5.079 1.00 90.88 123 LEU A CA 1
ATOM 985 C C . LEU A 1 123 ? 14.260 -1.678 6.083 1.00 90.88 123 LEU A C 1
ATOM 987 O O . LEU A 1 123 ? 14.915 -0.662 6.297 1.00 90.88 123 LEU A O 1
ATOM 991 N N . ILE A 1 124 ? 14.557 -2.862 6.627 1.00 88.88 124 ILE A N 1
ATOM 992 C CA . ILE A 1 124 ? 15.723 -3.092 7.494 1.00 88.88 124 ILE A CA 1
ATOM 993 C C . ILE A 1 124 ? 17.027 -2.796 6.733 1.00 88.88 124 ILE A C 1
ATOM 995 O O . ILE A 1 124 ? 17.896 -2.093 7.247 1.00 88.88 124 ILE A O 1
ATOM 999 N N . ASP A 1 125 ? 17.139 -3.248 5.482 1.00 85.38 125 ASP A N 1
ATOM 1000 C CA . ASP A 1 125 ? 18.319 -3.011 4.635 1.00 85.38 125 ASP A CA 1
ATOM 1001 C C . ASP A 1 125 ? 18.503 -1.544 4.205 1.00 85.38 125 ASP A C 1
ATOM 1003 O O . ASP A 1 125 ? 19.622 -1.134 3.852 1.00 85.38 125 ASP A O 1
ATOM 1007 N N . ILE A 1 126 ? 17.405 -0.784 4.173 1.00 83.06 126 ILE A N 1
ATOM 1008 C CA . ILE A 1 126 ? 17.324 0.633 3.790 1.00 83.06 126 ILE A CA 1
ATOM 1009 C C . ILE A 1 126 ? 17.446 1.562 5.013 1.00 83.06 126 ILE A C 1
ATOM 1011 O O . ILE A 1 126 ? 17.716 2.744 4.830 1.00 83.06 126 ILE A O 1
ATOM 1015 N N . ASN A 1 127 ? 17.307 1.044 6.242 1.00 64.69 127 ASN A N 1
ATOM 1016 C CA . ASN A 1 127 ? 17.061 1.764 7.507 1.00 64.69 127 ASN A CA 1
ATOM 1017 C C . ASN A 1 127 ? 18.139 2.775 7.972 1.00 64.69 127 ASN A C 1
ATOM 1019 O O . ASN A 1 127 ? 18.153 3.161 9.136 1.00 64.69 127 ASN A O 1
ATOM 1023 N N . GLN A 1 128 ? 19.058 3.188 7.100 1.00 55.62 128 GLN A N 1
ATOM 1024 C CA . GLN A 1 128 ? 20.115 4.159 7.377 1.00 55.62 128 GLN A CA 1
ATOM 1025 C C . GLN A 1 128 ? 19.741 5.613 7.033 1.00 55.62 128 GLN A C 1
ATOM 1027 O O . GLN A 1 128 ? 20.568 6.493 7.244 1.00 55.62 128 GLN A O 1
ATOM 1032 N N . GLU A 1 129 ? 18.533 5.893 6.527 1.00 60.47 129 GLU A N 1
ATOM 1033 C CA . GLU A 1 129 ? 18.132 7.247 6.109 1.00 60.47 129 GLU A CA 1
ATOM 1034 C C . GLU A 1 129 ? 16.735 7.612 6.660 1.00 60.47 129 GLU A C 1
ATOM 1036 O O . GLU A 1 129 ? 15.776 6.844 6.532 1.00 60.47 129 GLU A O 1
ATOM 1041 N N . GLU A 1 130 ? 16.615 8.793 7.280 1.00 60.12 130 GLU A N 1
ATOM 1042 C CA . GLU A 1 130 ? 15.364 9.350 7.837 1.00 60.12 130 GLU A CA 1
ATOM 1043 C C . GLU A 1 130 ? 14.300 9.647 6.758 1.00 60.12 130 GLU A C 1
ATOM 1045 O O . GLU A 1 130 ? 13.114 9.756 7.063 1.00 60.12 130 GLU A O 1
ATOM 1050 N N . GLU A 1 131 ? 14.688 9.692 5.477 1.00 65.94 131 GLU A N 1
ATOM 1051 C CA . GLU A 1 131 ? 13.820 10.008 4.327 1.00 65.94 131 GLU A CA 1
ATOM 1052 C C . GLU A 1 131 ? 12.708 8.973 4.043 1.00 65.94 131 GLU A C 1
ATOM 1054 O O . GLU A 1 131 ? 11.906 9.150 3.122 1.00 65.94 131 GLU A O 1
ATOM 1059 N N . PHE A 1 132 ? 12.629 7.886 4.815 1.00 77.25 132 PHE A N 1
ATOM 1060 C CA . PHE A 1 132 ? 11.739 6.753 4.544 1.00 77.25 132 PHE A CA 1
ATOM 1061 C C . PHE A 1 132 ? 10.633 6.540 5.585 1.00 77.25 132 PHE A C 1
ATOM 1063 O O . PHE A 1 132 ? 10.023 5.470 5.618 1.00 77.25 132 PHE A O 1
ATOM 1070 N N . THR A 1 133 ? 10.333 7.533 6.423 1.00 82.75 133 THR A N 1
ATOM 1071 C CA . THR A 1 133 ? 9.287 7.397 7.452 1.00 82.75 133 THR A CA 1
ATOM 1072 C C . THR A 1 133 ? 7.905 7.129 6.855 1.00 82.75 133 THR A C 1
ATOM 1074 O O . THR A 1 133 ? 7.235 6.191 7.278 1.00 82.75 133 THR A O 1
ATOM 1077 N N . ASP A 1 134 ? 7.514 7.832 5.787 1.00 89.88 134 ASP A N 1
ATOM 1078 C CA . ASP A 1 134 ? 6.206 7.615 5.150 1.00 89.88 134 ASP A CA 1
ATOM 1079 C C . ASP A 1 134 ? 6.036 6.165 4.659 1.00 89.88 134 ASP A C 1
ATOM 1081 O O . ASP A 1 134 ? 4.947 5.594 4.751 1.00 89.88 134 ASP A O 1
ATOM 1085 N N . ILE A 1 135 ? 7.100 5.552 4.119 1.00 91.69 135 ILE A N 1
ATOM 1086 C CA . ILE A 1 135 ? 7.027 4.191 3.564 1.00 91.69 135 ILE A CA 1
ATOM 1087 C C . ILE A 1 135 ? 7.070 3.117 4.655 1.00 91.69 135 ILE A C 1
ATOM 1089 O O . ILE A 1 135 ? 6.427 2.076 4.508 1.00 91.69 135 ILE A O 1
ATOM 1093 N N . LYS A 1 136 ? 7.765 3.378 5.770 1.00 91.94 136 LYS A N 1
ATOM 1094 C CA . LYS A 1 136 ? 7.664 2.547 6.975 1.00 91.94 136 LYS A CA 1
ATOM 1095 C C . LYS A 1 136 ? 6.230 2.543 7.495 1.00 91.94 136 LYS A C 1
ATOM 1097 O O . LYS A 1 136 ? 5.713 1.472 7.794 1.00 91.94 136 LYS A O 1
ATOM 1102 N N . LEU A 1 137 ? 5.564 3.698 7.482 1.00 93.38 137 LEU A N 1
ATOM 1103 C CA . LEU A 1 137 ? 4.200 3.834 7.985 1.00 93.38 137 LEU A CA 1
ATOM 1104 C C . LEU A 1 137 ? 3.239 3.028 7.117 1.00 93.38 137 LEU A C 1
ATOM 1106 O O . LEU A 1 137 ? 2.439 2.245 7.627 1.00 93.38 137 LEU A O 1
ATOM 1110 N N . ALA A 1 138 ? 3.381 3.151 5.796 1.00 94.50 138 ALA A N 1
ATOM 1111 C CA . ALA A 1 138 ? 2.646 2.335 4.840 1.00 94.50 138 ALA A CA 1
ATOM 1112 C C . ALA A 1 138 ? 2.855 0.833 5.068 1.00 94.50 138 ALA A C 1
ATOM 1114 O O . ALA A 1 138 ? 1.880 0.085 5.101 1.00 94.50 138 ALA A O 1
ATOM 1115 N N . SER A 1 139 ? 4.096 0.390 5.286 1.00 95.62 139 SER A N 1
ATOM 1116 C CA . SER A 1 139 ? 4.389 -1.016 5.581 1.00 95.62 139 SER A CA 1
ATOM 1117 C C . SER A 1 139 ? 3.744 -1.478 6.890 1.00 95.62 139 SER A C 1
ATOM 1119 O O . SER A 1 139 ? 3.107 -2.530 6.898 1.00 95.62 139 SER A O 1
ATOM 1121 N N . SER A 1 140 ? 3.839 -0.693 7.971 1.00 96.31 140 SER A N 1
ATOM 1122 C CA . SER A 1 140 ? 3.222 -1.027 9.263 1.00 96.31 140 SER A CA 1
ATOM 1123 C C . SER A 1 140 ? 1.702 -1.150 9.146 1.00 96.31 140 SER A C 1
ATOM 1125 O O . SER A 1 140 ? 1.111 -2.102 9.647 1.00 96.31 140 SER A O 1
ATOM 1127 N N . VAL A 1 141 ? 1.058 -0.250 8.404 1.00 96.06 141 VAL A N 1
ATOM 1128 C CA . VAL A 1 141 ? -0.394 -0.277 8.167 1.00 96.06 141 VAL A CA 1
ATOM 1129 C C . VAL A 1 141 ? -0.826 -1.500 7.354 1.00 96.06 141 VAL A C 1
ATOM 1131 O O . VAL A 1 141 ? -1.827 -2.143 7.678 1.00 96.06 141 VAL A O 1
ATOM 1134 N N . ILE A 1 142 ? -0.059 -1.881 6.329 1.00 96.44 142 ILE A N 1
ATOM 1135 C CA . ILE A 1 142 ? -0.308 -3.125 5.587 1.00 96.44 142 ILE A CA 1
ATOM 1136 C C . ILE A 1 142 ? -0.096 -4.354 6.476 1.00 96.44 142 ILE A C 1
ATOM 1138 O O . ILE A 1 142 ? -0.880 -5.305 6.388 1.00 96.44 142 ILE A O 1
ATOM 1142 N N . GLY A 1 143 ? 0.919 -4.340 7.343 1.00 96.50 143 GLY A N 1
ATOM 1143 C CA . GLY A 1 143 ? 1.152 -5.381 8.340 1.00 96.50 143 GLY A CA 1
ATOM 1144 C C . GLY A 1 143 ? -0.043 -5.550 9.269 1.00 96.50 143 GLY A C 1
ATOM 1145 O O . GLY A 1 143 ? -0.596 -6.647 9.376 1.00 96.50 143 GLY A O 1
ATOM 1146 N N . PHE A 1 144 ? -0.528 -4.441 9.825 1.00 96.38 144 PHE A N 1
ATOM 1147 C CA . PHE A 1 144 ? -1.733 -4.389 10.643 1.00 96.38 144 PHE A CA 1
ATOM 1148 C C . PHE A 1 144 ? -2.940 -5.039 9.937 1.00 96.38 144 PHE A C 1
ATOM 1150 O O . PHE A 1 144 ? -3.542 -5.970 10.480 1.00 96.38 144 PHE A O 1
ATOM 1157 N N . PHE A 1 145 ? -3.262 -4.633 8.701 1.00 94.88 145 PHE A N 1
ATOM 1158 C CA . PHE A 1 145 ? -4.402 -5.207 7.974 1.00 94.88 145 PHE A CA 1
ATOM 1159 C C . PHE A 1 145 ? -4.254 -6.709 7.723 1.00 94.88 145 PHE A C 1
ATOM 1161 O O . PHE A 1 145 ? -5.212 -7.467 7.905 1.00 94.88 145 PHE A O 1
ATOM 1168 N N . ASN A 1 146 ? -3.060 -7.155 7.324 1.00 94.44 146 ASN A N 1
ATOM 1169 C CA . ASN A 1 146 ? -2.791 -8.569 7.082 1.00 94.44 146 ASN A CA 1
ATOM 1170 C C . ASN A 1 146 ? -2.972 -9.396 8.360 1.00 94.44 146 ASN A C 1
ATOM 1172 O O . ASN A 1 146 ? -3.614 -10.447 8.313 1.00 94.44 146 ASN A O 1
ATOM 1176 N N . MET A 1 147 ? -2.458 -8.916 9.496 1.00 95.25 147 MET A N 1
ATOM 1177 C CA . MET A 1 147 ? -2.552 -9.616 10.779 1.00 95.25 147 MET A CA 1
ATOM 1178 C C . MET A 1 147 ? -3.990 -9.683 11.301 1.00 95.25 147 MET A C 1
ATOM 1180 O O . MET A 1 147 ? -4.431 -10.758 11.718 1.00 95.25 147 MET A O 1
ATOM 1184 N N . CYS A 1 148 ? -4.759 -8.595 11.185 1.00 91.94 148 CYS A N 1
ATOM 1185 C CA . CYS A 1 148 ? -6.198 -8.601 11.462 1.00 91.94 148 CYS A CA 1
ATOM 1186 C C . CYS A 1 148 ? -6.930 -9.622 10.585 1.00 91.94 148 CYS A C 1
ATOM 1188 O O . CYS A 1 148 ? -7.724 -10.424 11.078 1.00 91.94 148 CYS A O 1
ATOM 1190 N N . ARG A 1 149 ? -6.614 -9.663 9.284 1.00 90.06 149 ARG A N 1
ATOM 1191 C CA . ARG A 1 149 ? -7.280 -10.555 8.327 1.00 90.06 149 ARG A CA 1
ATOM 1192 C C . ARG A 1 149 ? -7.077 -12.040 8.635 1.00 90.06 149 ARG A C 1
ATOM 1194 O O . ARG A 1 149 ? -7.974 -12.833 8.349 1.00 90.06 149 ARG A O 1
ATOM 1201 N N . ILE A 1 150 ? -5.926 -12.409 9.195 1.00 91.50 150 ILE A N 1
ATOM 1202 C CA . ILE A 1 150 ? -5.605 -13.789 9.600 1.00 91.50 150 ILE A CA 1
ATOM 1203 C C . ILE A 1 150 ? -5.901 -14.073 11.082 1.00 91.50 150 ILE A C 1
ATOM 1205 O O . ILE A 1 150 ? -5.576 -15.155 11.565 1.00 91.50 150 ILE A O 1
ATOM 1209 N N . GLY A 1 151 ? -6.491 -13.119 11.810 1.00 90.31 151 GLY A N 1
ATOM 1210 C CA . GLY A 1 151 ? -6.873 -13.275 13.217 1.00 90.31 151 GLY A CA 1
ATOM 1211 C C . GLY A 1 151 ? -5.716 -13.218 14.222 1.00 90.31 151 GLY A C 1
ATOM 1212 O O . GLY A 1 151 ? -5.907 -13.569 15.384 1.00 90.31 151 GLY A O 1
ATOM 1213 N N . LYS A 1 152 ? -4.517 -12.772 13.822 1.00 92.81 152 LYS A N 1
ATOM 1214 C CA . LYS A 1 152 ? -3.368 -12.591 14.728 1.00 92.81 152 LYS A CA 1
ATOM 1215 C C . LYS A 1 152 ? -3.404 -11.209 15.388 1.00 92.81 152 LYS A C 1
ATOM 1217 O O . LYS A 1 152 ? -2.560 -10.362 15.115 1.00 92.81 152 LYS A O 1
ATOM 1222 N N . LEU A 1 153 ? -4.388 -10.982 16.259 1.00 91.50 153 LEU A N 1
ATOM 1223 C CA . LEU A 1 153 ? -4.667 -9.655 16.830 1.00 91.50 153 LEU A CA 1
ATOM 1224 C C . LEU A 1 153 ? -3.516 -9.082 17.674 1.00 91.50 153 LEU A C 1
ATOM 1226 O O . LEU A 1 153 ? -3.252 -7.891 17.582 1.00 91.50 153 LEU A O 1
ATOM 1230 N N . SER A 1 154 ? -2.779 -9.919 18.415 1.00 91.50 154 SER A N 1
ATOM 1231 C CA . SER A 1 154 ? -1.596 -9.469 19.175 1.00 91.50 154 SER A CA 1
ATOM 1232 C C . SER A 1 154 ? -0.508 -8.900 18.261 1.00 91.50 154 SER A C 1
ATOM 1234 O O . SER A 1 154 ? 0.043 -7.846 18.538 1.00 91.50 154 SER A O 1
ATOM 1236 N N . THR A 1 155 ? -0.227 -9.562 17.136 1.00 93.81 155 THR A N 1
ATOM 1237 C CA . THR A 1 155 ? 0.752 -9.062 16.159 1.00 93.81 155 THR A CA 1
ATOM 1238 C C . THR A 1 155 ? 0.202 -7.862 15.390 1.00 93.81 155 THR A C 1
ATOM 1240 O O . THR A 1 155 ? 0.941 -6.940 15.071 1.00 93.81 155 THR A O 1
ATOM 1243 N N . ALA A 1 156 ? -1.105 -7.833 15.103 1.00 94.69 156 ALA A N 1
ATOM 1244 C CA . ALA A 1 156 ? -1.740 -6.657 14.509 1.00 94.69 156 ALA A CA 1
ATOM 1245 C C . ALA A 1 156 ? -1.556 -5.424 15.402 1.00 94.69 156 ALA A C 1
ATOM 1247 O O . ALA A 1 156 ? -1.224 -4.350 14.914 1.00 94.69 156 ALA A O 1
ATOM 1248 N N . HIS A 1 157 ? -1.718 -5.601 16.710 1.00 94.25 157 HIS A N 1
ATOM 1249 C CA . HIS A 1 157 ? -1.507 -4.555 17.691 1.00 94.25 157 HIS A CA 1
ATOM 1250 C C . HIS A 1 157 ? -0.072 -3.993 17.660 1.00 94.25 157 HIS A C 1
ATOM 1252 O O . HIS A 1 157 ? 0.082 -2.779 17.596 1.00 94.25 157 HIS A O 1
ATOM 1258 N N . GLU A 1 158 ? 0.961 -4.838 17.579 1.00 95.31 158 GLU A N 1
ATOM 1259 C CA . GLU A 1 158 ? 2.363 -4.390 17.441 1.00 95.31 158 GLU A CA 1
ATOM 1260 C C . GLU A 1 158 ? 2.578 -3.503 16.196 1.00 95.31 158 GLU A C 1
ATOM 1262 O O . GLU A 1 158 ? 3.225 -2.455 16.260 1.00 95.31 158 GLU A O 1
ATOM 1267 N N . TYR A 1 159 ? 1.988 -3.878 15.054 1.00 96.19 159 TYR A N 1
ATOM 1268 C CA . TYR A 1 159 ? 2.028 -3.049 13.843 1.00 96.19 159 TYR A CA 1
ATOM 1269 C C . TYR A 1 159 ? 1.313 -1.710 14.016 1.00 96.19 159 TYR A C 1
ATOM 1271 O O . TYR A 1 159 ? 1.759 -0.692 13.482 1.00 96.19 159 TYR A O 1
ATOM 1279 N N . LEU A 1 160 ? 0.195 -1.714 14.738 1.00 94.88 160 LEU A N 1
ATOM 1280 C CA . LEU A 1 160 ? -0.589 -0.517 14.990 1.00 94.88 160 LEU A CA 1
ATOM 1281 C C . LEU A 1 160 ? 0.135 0.442 15.941 1.00 94.88 160 LEU A C 1
ATOM 1283 O O . LEU A 1 160 ? 0.128 1.646 15.692 1.00 94.88 160 LEU A O 1
ATOM 1287 N N . GLU A 1 161 ? 0.813 -0.072 16.970 1.00 94.12 161 GLU A N 1
ATOM 1288 C CA . GLU A 1 161 ? 1.689 0.724 17.839 1.00 94.12 161 GLU A CA 1
ATOM 1289 C C . GLU A 1 161 ? 2.818 1.360 17.026 1.00 94.12 161 GLU A C 1
ATOM 1291 O O . GLU A 1 161 ? 2.972 2.580 17.049 1.00 94.12 161 GLU A O 1
ATOM 1296 N N . SER A 1 162 ? 3.508 0.573 16.193 1.00 94.00 162 SER A N 1
ATOM 1297 C CA . SER A 1 162 ? 4.549 1.090 15.298 1.00 94.00 162 SER A CA 1
ATOM 1298 C C . SER A 1 162 ? 4.038 2.196 14.366 1.00 94.00 162 SER A C 1
ATOM 1300 O O . SER A 1 162 ? 4.728 3.189 14.136 1.00 94.00 162 SER A O 1
ATOM 1302 N N . ALA A 1 163 ? 2.833 2.054 13.810 1.00 94.44 163 ALA A N 1
ATOM 1303 C CA . ALA A 1 163 ? 2.248 3.086 12.958 1.00 94.44 163 ALA A CA 1
ATOM 1304 C C . ALA A 1 163 ? 1.841 4.342 13.753 1.00 94.44 163 ALA A C 1
ATOM 1306 O O . ALA A 1 163 ? 2.009 5.465 13.275 1.00 94.44 163 ALA A O 1
ATOM 1307 N N . THR A 1 164 ? 1.349 4.161 14.980 1.00 93.00 164 THR A N 1
ATOM 1308 C CA . THR A 1 164 ? 0.980 5.251 15.897 1.00 93.00 164 THR A CA 1
ATOM 1309 C C . THR A 1 164 ? 2.202 6.076 16.296 1.00 93.00 164 THR A 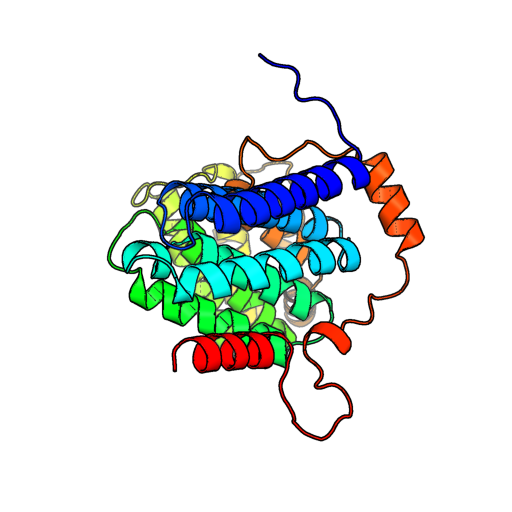C 1
ATOM 1311 O O . THR A 1 164 ? 2.149 7.306 16.262 1.00 93.00 164 THR A O 1
ATOM 1314 N N . GLU A 1 165 ? 3.320 5.419 16.617 1.00 91.75 165 GLU A N 1
ATOM 1315 C CA . GLU A 1 165 ? 4.603 6.071 16.903 1.00 91.75 165 GLU A CA 1
ATOM 1316 C C . GLU A 1 165 ? 5.075 6.921 15.721 1.00 91.75 165 GLU A C 1
ATOM 1318 O O . GLU A 1 165 ? 5.457 8.075 15.904 1.00 91.75 165 GLU A O 1
ATOM 1323 N N . GLN A 1 166 ? 4.969 6.396 14.499 1.00 90.81 166 GLN A N 1
ATOM 1324 C CA . GLN A 1 166 ? 5.367 7.118 13.291 1.00 90.81 166 GLN A CA 1
ATOM 1325 C C . GLN A 1 166 ? 4.498 8.353 13.039 1.00 90.81 166 GLN A C 1
ATOM 1327 O O . GLN A 1 166 ? 5.038 9.423 12.762 1.00 90.81 166 GLN A O 1
ATOM 1332 N N . PHE A 1 167 ? 3.172 8.254 13.195 1.00 90.38 167 PHE A N 1
ATOM 1333 C CA . PHE A 1 167 ? 2.302 9.433 13.134 1.00 90.38 167 PHE A CA 1
ATOM 1334 C C . PHE A 1 167 ? 2.659 10.465 14.203 1.00 90.38 167 PHE A C 1
ATOM 1336 O O . PHE A 1 167 ? 2.702 11.656 13.909 1.00 90.38 167 PHE A O 1
ATOM 1343 N N . ASN A 1 168 ? 2.948 10.025 15.426 1.00 88.31 168 ASN A N 1
ATOM 1344 C CA . ASN A 1 168 ? 3.326 10.915 16.518 1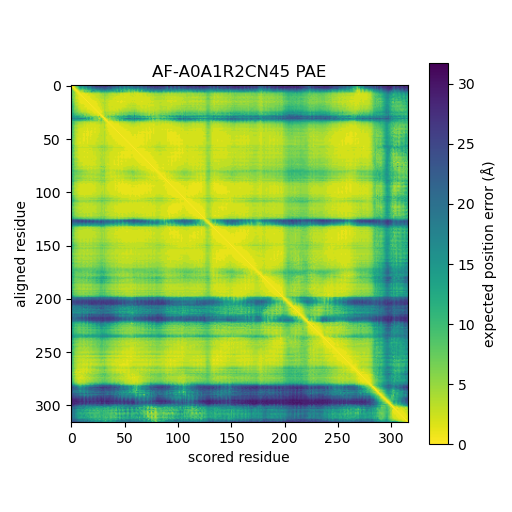.00 88.31 168 ASN A CA 1
ATOM 1345 C C . ASN A 1 168 ? 4.649 11.652 16.235 1.00 88.31 168 ASN A C 1
ATOM 1347 O O . ASN A 1 168 ? 4.714 12.860 16.446 1.00 88.31 168 ASN A O 1
ATOM 1351 N N . SER A 1 169 ? 5.667 10.978 15.689 1.00 88.62 169 SER A N 1
ATOM 1352 C CA . SER A 1 169 ? 6.910 11.641 15.262 1.00 88.62 169 SER A CA 1
ATOM 1353 C C . SER A 1 169 ? 6.683 12.644 14.128 1.00 88.62 169 SER A C 1
ATOM 1355 O O . SER A 1 169 ? 7.293 13.711 14.128 1.00 88.62 169 SER A O 1
ATOM 1357 N N . ILE A 1 170 ? 5.767 12.358 13.194 1.00 87.62 170 ILE A N 1
ATOM 1358 C CA . ILE A 1 170 ? 5.381 13.312 12.140 1.00 87.62 170 ILE A CA 1
ATOM 1359 C C . ILE A 1 170 ? 4.682 14.540 12.746 1.00 87.62 170 ILE A C 1
ATOM 1361 O O . ILE A 1 170 ? 5.014 15.666 12.392 1.00 87.62 170 ILE A O 1
ATOM 1365 N N . ILE A 1 171 ? 3.743 14.340 13.679 1.00 86.06 171 ILE A N 1
ATOM 1366 C CA . ILE A 1 171 ? 3.013 15.426 14.364 1.00 86.06 171 ILE A CA 1
ATOM 1367 C C . ILE A 1 171 ? 3.965 16.328 15.158 1.00 86.06 171 ILE A C 1
ATOM 1369 O O . ILE A 1 171 ? 3.757 17.536 15.216 1.00 86.06 171 ILE A O 1
ATOM 1373 N N . ARG A 1 172 ? 5.007 15.751 15.764 1.00 87.19 172 ARG A N 1
ATOM 1374 C CA . ARG A 1 172 ? 6.040 16.481 16.515 1.00 87.19 172 ARG A CA 1
ATOM 1375 C C . ARG A 1 172 ? 7.098 17.141 15.632 1.00 87.19 172 ARG A C 1
ATOM 1377 O O . ARG A 1 172 ? 8.034 17.721 16.171 1.00 87.19 172 ARG A O 1
ATOM 1384 N N . GLU A 1 173 ? 6.968 17.027 14.310 1.00 85.50 173 GLU A N 1
ATOM 1385 C CA . GLU A 1 173 ? 7.930 17.543 13.331 1.00 85.50 173 GLU A CA 1
ATOM 1386 C C . GLU A 1 173 ? 9.350 16.964 13.511 1.00 85.50 173 GLU A C 1
ATOM 1388 O O . GLU A 1 173 ? 10.334 17.542 13.055 1.00 85.50 173 GLU A O 1
ATOM 1393 N N . GLU A 1 174 ? 9.467 15.790 14.144 1.00 85.69 174 GLU A N 1
ATOM 1394 C CA . GLU A 1 174 ? 10.738 15.067 14.311 1.00 85.69 174 GLU A CA 1
ATOM 1395 C C . GLU A 1 174 ? 11.225 14.481 12.975 1.00 85.69 174 GLU A C 1
ATOM 1397 O O . GLU A 1 174 ? 12.407 14.196 12.804 1.00 85.69 174 GLU A O 1
ATOM 1402 N N . VAL A 1 175 ? 10.307 14.294 12.021 1.00 85.00 175 VAL A N 1
ATOM 1403 C CA . VAL A 1 175 ? 10.560 13.723 10.695 1.00 85.00 175 VAL A CA 1
ATOM 1404 C C . VAL A 1 175 ? 9.832 14.520 9.615 1.00 85.00 175 VAL A C 1
ATOM 1406 O O . VAL A 1 175 ? 8.707 14.984 9.803 1.00 85.00 175 VAL A O 1
ATOM 1409 N N . ILE A 1 176 ? 10.453 14.639 8.440 1.00 82.31 176 ILE A N 1
ATOM 1410 C CA . ILE A 1 176 ? 9.825 15.269 7.275 1.00 82.31 176 ILE A CA 1
ATOM 1411 C C . ILE A 1 176 ? 8.837 14.283 6.654 1.00 82.31 176 ILE A C 1
ATOM 1413 O O . ILE A 1 176 ? 9.195 13.152 6.326 1.00 82.31 176 ILE A O 1
ATOM 1417 N N . SER A 1 177 ? 7.607 14.739 6.438 1.00 86.00 177 SER A N 1
ATOM 1418 C CA . SER A 1 177 ? 6.551 13.942 5.830 1.00 86.00 177 SER A CA 1
ATOM 1419 C C . SER A 1 177 ? 5.720 14.753 4.844 1.00 86.00 177 SER A C 1
ATOM 1421 O O . SER A 1 177 ? 5.688 15.983 4.874 1.00 86.00 177 SER A O 1
ATOM 1423 N N . ARG A 1 178 ? 5.048 14.043 3.939 1.00 85.50 178 ARG A N 1
ATOM 1424 C CA . ARG A 1 178 ? 4.096 14.614 2.982 1.00 85.50 178 ARG A CA 1
ATOM 1425 C C . ARG A 1 178 ? 2.652 14.624 3.485 1.00 85.50 178 ARG A C 1
ATOM 1427 O O . ARG A 1 178 ? 1.790 15.146 2.775 1.00 85.50 178 ARG A O 1
ATOM 1434 N N . TYR A 1 179 ? 2.364 14.028 4.640 1.00 85.88 179 TYR A N 1
ATOM 1435 C CA . TYR A 1 179 ? 1.032 14.111 5.237 1.00 85.88 179 TYR A CA 1
ATOM 1436 C C . TYR A 1 179 ? 0.790 15.507 5.825 1.00 85.88 179 TYR A C 1
ATOM 1438 O O . TYR A 1 179 ? 1.697 16.153 6.344 1.00 85.88 179 TYR A O 1
ATOM 1446 N N . THR A 1 180 ? -0.457 15.966 5.764 1.00 80.94 180 THR A N 1
ATOM 1447 C CA . THR A 1 180 ? -0.906 17.174 6.470 1.00 80.94 180 THR A CA 1
ATOM 1448 C C . THR A 1 180 ? -1.029 16.895 7.968 1.00 80.94 180 THR A C 1
ATOM 1450 O O . THR A 1 180 ? -1.432 15.788 8.341 1.00 80.94 180 THR A O 1
ATOM 1453 N N . SER A 1 181 ? -0.780 17.894 8.816 1.00 77.19 181 SER A N 1
ATOM 1454 C CA . SER A 1 181 ? -0.888 17.762 10.276 1.00 77.19 181 SER A CA 1
ATOM 1455 C C . SER A 1 181 ? -2.283 17.309 10.725 1.00 77.19 181 SER A C 1
ATOM 1457 O O . SER A 1 181 ? -2.389 16.460 11.609 1.00 77.19 181 SER A O 1
ATOM 1459 N N . GLU A 1 182 ? -3.351 17.774 10.068 1.00 77.25 182 GLU A N 1
ATOM 1460 C CA . GLU A 1 182 ? -4.731 17.386 10.380 1.00 77.25 182 GLU A CA 1
ATOM 1461 C C . GLU A 1 182 ? -4.999 15.904 10.081 1.00 77.25 182 GLU A C 1
ATOM 1463 O O . GLU A 1 182 ? -5.605 15.198 10.887 1.00 77.25 182 GLU A O 1
ATOM 1468 N N . ALA A 1 183 ? -4.520 15.409 8.934 1.00 79.00 183 ALA A N 1
ATOM 1469 C CA . ALA A 1 183 ? -4.633 13.992 8.585 1.00 79.00 183 ALA A CA 1
ATOM 1470 C C . ALA A 1 183 ? -3.871 13.114 9.587 1.00 79.00 183 ALA A C 1
ATOM 1472 O O . ALA A 1 183 ? -4.409 12.104 10.038 1.00 79.00 183 ALA A O 1
ATOM 1473 N N . CYS A 1 184 ? -2.659 13.518 9.982 1.00 83.25 184 CYS A N 1
ATOM 1474 C CA . CYS A 1 184 ? -1.887 12.801 10.994 1.00 83.25 184 CYS A CA 1
ATOM 1475 C C . CYS A 1 184 ? -2.596 12.775 12.349 1.00 83.25 184 CYS A C 1
ATOM 1477 O O . CYS A 1 184 ? -2.677 11.710 12.952 1.00 83.25 184 CYS A O 1
ATOM 1479 N N . ALA A 1 185 ? -3.145 13.902 12.812 1.00 80.50 185 ALA A N 1
ATOM 1480 C CA . ALA A 1 185 ? -3.863 13.972 14.084 1.00 80.50 185 ALA A CA 1
ATOM 1481 C C . ALA A 1 185 ? -5.096 13.051 14.099 1.00 80.50 185 ALA A C 1
ATOM 1483 O O . ALA A 1 185 ? -5.281 12.270 15.034 1.00 80.50 185 ALA A O 1
ATOM 1484 N N . ASN A 1 186 ? -5.901 13.067 13.032 1.00 80.44 186 ASN A N 1
ATOM 1485 C CA . ASN A 1 186 ? -7.088 12.214 12.937 1.00 80.44 186 ASN A CA 1
ATOM 1486 C C . ASN A 1 186 ? -6.720 10.726 12.866 1.00 80.44 186 ASN A C 1
ATOM 1488 O O . ASN A 1 186 ? -7.354 9.903 13.532 1.00 80.44 186 ASN A O 1
ATOM 1492 N N . MET A 1 187 ? -5.683 10.377 12.099 1.00 86.62 187 MET A N 1
ATOM 1493 C CA . MET A 1 187 ? -5.198 8.999 12.005 1.00 86.62 187 MET A CA 1
ATOM 1494 C C . MET A 1 187 ? -4.578 8.510 13.310 1.00 86.62 187 MET A C 1
ATOM 1496 O O . MET A 1 187 ? -4.870 7.395 13.732 1.00 86.62 187 MET A O 1
ATOM 1500 N N . TYR A 1 188 ? -3.792 9.348 13.985 1.00 88.56 188 TYR A N 1
ATOM 1501 C CA . TYR A 1 188 ? -3.237 9.055 15.303 1.00 88.56 188 TYR A CA 1
ATOM 1502 C C . TYR A 1 188 ? -4.340 8.746 16.321 1.00 88.56 188 TYR A C 1
ATOM 1504 O O . TYR A 1 188 ? -4.261 7.746 17.035 1.00 88.56 188 TYR A O 1
ATOM 1512 N N . SER A 1 189 ? -5.399 9.558 16.356 1.00 83.88 189 SER A N 1
ATOM 1513 C CA . SER A 1 189 ? -6.547 9.344 17.243 1.00 83.88 189 SER A CA 1
ATOM 1514 C C . SER A 1 189 ? -7.285 8.044 16.922 1.00 83.88 189 SER A C 1
ATOM 1516 O O . SER A 1 189 ? -7.577 7.250 17.817 1.00 83.88 189 SER A O 1
ATOM 1518 N N . CYS A 1 190 ? -7.518 7.780 15.635 1.00 87.19 190 CYS A N 1
ATOM 1519 C CA . CYS A 1 190 ? -8.108 6.530 15.171 1.00 87.19 190 CYS A CA 1
ATOM 1520 C C . CYS A 1 190 ? -7.264 5.310 15.578 1.00 87.19 190 CYS A C 1
ATOM 1522 O O . CYS A 1 190 ? -7.808 4.309 16.042 1.00 87.19 190 CYS A O 1
ATOM 1524 N N . PHE A 1 191 ? -5.941 5.384 15.417 1.00 90.94 191 PHE A N 1
ATOM 1525 C CA . PHE A 1 191 ? -5.025 4.270 15.664 1.00 90.94 191 PHE A CA 1
ATOM 1526 C C . PHE A 1 191 ? -4.830 4.016 17.154 1.00 90.94 191 PHE A C 1
ATOM 1528 O O . PHE A 1 191 ? -4.868 2.865 17.576 1.00 90.94 191 PHE A O 1
ATOM 1535 N N . THR A 1 192 ? -4.721 5.075 17.957 1.00 87.12 192 THR A N 1
ATOM 1536 C CA . THR A 1 192 ? -4.692 4.975 19.422 1.00 87.12 192 THR A CA 1
ATOM 1537 C C . THR A 1 192 ? -5.949 4.268 19.932 1.00 87.12 192 THR A C 1
ATOM 1539 O O . THR A 1 192 ? -5.853 3.297 20.679 1.00 87.12 192 THR A O 1
ATOM 1542 N N . PHE A 1 193 ? -7.132 4.688 19.469 1.00 84.19 193 PHE A N 1
ATOM 1543 C CA . PHE A 1 193 ? -8.392 4.058 19.871 1.00 84.19 193 PHE A CA 1
ATOM 1544 C C . PHE A 1 193 ? -8.481 2.595 19.414 1.00 84.19 193 PHE A C 1
ATOM 1546 O O . PHE A 1 193 ? -8.907 1.720 20.170 1.00 84.19 193 PHE A O 1
ATOM 1553 N N . ALA A 1 194 ? -8.038 2.307 18.188 1.00 88.62 194 ALA A N 1
ATOM 1554 C CA . ALA A 1 194 ? -7.988 0.945 17.676 1.00 88.62 194 ALA A CA 1
ATOM 1555 C C . ALA A 1 194 ? -7.000 0.055 18.455 1.00 88.62 194 ALA A C 1
ATOM 1557 O O . ALA A 1 194 ? -7.291 -1.120 18.679 1.00 88.62 194 ALA A O 1
ATOM 1558 N N . GLY A 1 195 ? -5.878 0.611 18.920 1.00 88.50 195 GLY A N 1
ATOM 1559 C CA . GLY A 1 195 ? -4.904 -0.080 19.763 1.00 88.50 195 GLY A CA 1
ATOM 1560 C C . GLY A 1 195 ? -5.515 -0.537 21.079 1.00 88.50 195 GLY A C 1
ATOM 1561 O O . GLY A 1 195 ? -5.402 -1.709 21.430 1.00 88.50 195 GLY A O 1
ATOM 1562 N N . GLU A 1 196 ? -6.261 0.340 21.746 1.00 84.44 196 GLU A N 1
ATOM 1563 C CA . GLU A 1 196 ? -6.951 -0.001 22.995 1.00 84.44 196 GLU A CA 1
ATOM 1564 C C . GLU A 1 196 ? -8.015 -1.088 22.802 1.00 84.44 196 GLU A C 1
ATOM 1566 O O . GLU A 1 196 ? -8.128 -1.997 23.627 1.00 84.44 196 GLU A O 1
ATOM 1571 N N . ILE A 1 197 ? -8.737 -1.075 21.674 1.00 84.88 197 ILE A N 1
ATOM 1572 C CA . ILE A 1 197 ? -9.647 -2.176 21.333 1.00 84.88 197 ILE A CA 1
ATOM 1573 C C . ILE A 1 197 ? -8.870 -3.489 21.144 1.00 84.88 197 ILE A C 1
ATOM 1575 O O . ILE A 1 197 ? -9.342 -4.540 21.562 1.00 84.88 197 ILE A O 1
ATOM 1579 N N . LEU A 1 198 ? -7.676 -3.482 20.554 1.00 87.00 198 LEU A N 1
ATOM 1580 C CA . LEU A 1 198 ? -6.917 -4.720 20.335 1.00 87.00 198 LEU A CA 1
ATOM 1581 C C . LEU A 1 198 ? -6.229 -5.260 21.599 1.00 87.00 198 LEU A C 1
ATOM 1583 O O . LEU A 1 198 ? -6.019 -6.472 21.678 1.00 87.00 198 LEU A O 1
ATOM 1587 N N . LYS A 1 199 ? -5.892 -4.401 22.572 1.00 82.56 199 LYS A N 1
ATOM 1588 C CA . LYS A 1 199 ? -5.179 -4.783 23.806 1.00 82.56 199 LYS A CA 1
ATOM 1589 C C . LYS A 1 199 ? -6.018 -5.615 24.768 1.00 82.56 199 LYS A C 1
ATOM 1591 O O . LYS A 1 199 ? -5.520 -6.611 25.291 1.00 82.56 199 LYS A O 1
ATOM 1596 N N . ASP A 1 200 ? -7.256 -5.205 25.046 1.00 70.12 200 ASP A N 1
ATOM 1597 C CA . ASP A 1 200 ? -8.032 -5.815 26.129 1.00 70.12 200 ASP A CA 1
ATOM 1598 C C . ASP A 1 200 ? -9.530 -5.957 25.793 1.00 70.12 200 ASP A C 1
ATOM 1600 O O . ASP A 1 200 ? -10.262 -4.966 25.740 1.00 70.12 200 ASP A O 1
ATOM 1604 N N . PRO A 1 201 ? -10.047 -7.195 25.666 1.00 65.62 201 PRO A N 1
ATOM 1605 C CA . PRO A 1 201 ? -11.481 -7.470 25.559 1.00 65.62 201 PRO A CA 1
ATOM 1606 C C . PRO A 1 201 ? -12.320 -6.938 26.733 1.00 65.62 201 PRO A C 1
ATOM 1608 O O . PRO A 1 201 ? -13.538 -6.803 26.613 1.00 65.62 201 PRO A O 1
ATOM 1611 N N . LYS A 1 202 ? -11.693 -6.648 27.882 1.00 60.72 202 LYS A N 1
ATOM 1612 C CA . LYS A 1 202 ? -12.319 -6.073 29.082 1.00 60.72 202 LYS A CA 1
ATOM 1613 C C . LYS A 1 202 ? -12.209 -4.545 29.156 1.00 60.72 202 LYS A C 1
ATOM 1615 O O . LYS A 1 202 ? -12.830 -3.959 30.047 1.00 60.72 202 LYS A O 1
ATOM 1620 N N . ALA A 1 203 ? -11.532 -3.888 28.205 1.00 59.84 203 ALA A N 1
ATOM 1621 C CA . ALA A 1 203 ? -11.417 -2.424 28.130 1.00 59.84 203 ALA A CA 1
ATOM 1622 C C . ALA A 1 203 ? -12.762 -1.700 27.933 1.00 59.84 203 ALA A C 1
ATOM 1624 O O . ALA A 1 203 ? -12.818 -0.475 28.037 1.00 59.84 203 ALA A O 1
ATOM 1625 N N . VAL A 1 204 ? -13.861 -2.440 27.736 1.00 55.06 204 VAL A N 1
ATOM 1626 C CA . VAL A 1 204 ? -15.237 -1.922 27.644 1.00 55.06 204 VAL A CA 1
ATOM 1627 C C . VAL A 1 204 ? -15.569 -0.926 28.759 1.00 55.06 204 VAL A C 1
ATOM 1629 O O . VAL A 1 204 ? -16.230 0.080 28.511 1.00 55.06 204 VAL A O 1
ATOM 1632 N N . ASN A 1 205 ? -15.067 -1.163 29.975 1.00 54.34 205 ASN A N 1
ATOM 1633 C CA . ASN A 1 205 ? -15.335 -0.300 31.128 1.00 54.34 205 ASN A CA 1
ATOM 1634 C C . ASN A 1 205 ? -14.519 1.007 31.131 1.00 54.34 205 ASN A C 1
ATOM 1636 O O . ASN A 1 205 ? -14.928 1.970 31.776 1.00 54.34 205 ASN A O 1
ATOM 1640 N N . ASN A 1 206 ? -13.407 1.064 30.392 1.00 62.84 206 ASN A N 1
ATOM 1641 C CA . ASN A 1 206 ? -12.536 2.239 30.287 1.00 62.84 206 ASN A CA 1
ATOM 1642 C C . ASN A 1 206 ? -12.815 3.076 29.028 1.00 62.84 206 ASN A C 1
ATOM 1644 O O . ASN A 1 206 ? -12.271 4.173 28.896 1.00 62.84 206 ASN A O 1
ATOM 1648 N N . PHE A 1 207 ? -13.694 2.615 28.126 1.00 65.69 207 PHE A N 1
ATOM 1649 C CA . PHE A 1 207 ? -14.079 3.369 26.928 1.00 65.69 207 PHE A CA 1
ATOM 1650 C C . PHE A 1 207 ? -14.511 4.815 27.203 1.00 65.69 207 PHE A C 1
ATOM 1652 O O . PHE A 1 207 ? -14.104 5.679 26.432 1.00 65.69 207 PHE A O 1
ATOM 1659 N N . PRO A 1 208 ? -15.262 5.145 28.273 1.00 65.88 208 PRO A N 1
ATOM 1660 C CA . PRO A 1 208 ? -15.620 6.537 28.547 1.00 65.88 208 PRO A CA 1
ATOM 1661 C C . PRO A 1 208 ? -14.416 7.439 28.852 1.00 65.88 208 PRO A C 1
ATOM 1663 O O . PRO A 1 208 ? -14.444 8.619 28.511 1.00 65.88 208 PRO A O 1
ATOM 1666 N N . GLN A 1 209 ? -13.369 6.903 29.488 1.00 69.75 209 GLN A N 1
ATOM 1667 C CA . GLN A 1 209 ? -12.159 7.657 29.817 1.00 69.75 209 GLN A CA 1
ATOM 1668 C C . GLN A 1 209 ? -11.280 7.846 28.577 1.00 69.75 209 GLN A C 1
ATOM 1670 O O . GLN A 1 209 ? -10.934 8.978 28.250 1.00 69.75 209 GLN A O 1
ATOM 1675 N N . PHE A 1 210 ? -11.033 6.772 27.823 1.00 68.81 210 PHE A N 1
ATOM 1676 C CA . PHE A 1 210 ? -10.310 6.852 26.550 1.00 68.81 210 PHE A CA 1
ATOM 1677 C C . PHE A 1 210 ? -11.014 7.748 25.532 1.00 68.81 210 PHE A C 1
ATOM 1679 O O . PHE A 1 210 ? -10.363 8.491 24.805 1.00 68.81 210 PHE A O 1
ATOM 1686 N N . ARG A 1 211 ? -12.353 7.724 25.503 1.00 70.06 211 ARG A N 1
ATOM 1687 C CA . ARG A 1 211 ? -13.145 8.608 24.644 1.00 70.06 211 ARG A CA 1
ATOM 1688 C C . ARG A 1 211 ? -12.821 10.077 24.923 1.00 70.06 211 ARG A C 1
ATOM 1690 O O . ARG A 1 211 ? -12.561 10.803 23.974 1.00 70.06 211 ARG A O 1
ATOM 1697 N N . ARG A 1 212 ? -12.769 10.489 26.195 1.00 70.81 212 ARG A N 1
ATOM 1698 C CA . ARG A 1 212 ? -12.429 11.871 26.574 1.00 70.81 212 ARG A CA 1
ATOM 1699 C C . ARG A 1 212 ? -11.009 12.258 26.163 1.00 70.81 212 ARG A C 1
ATOM 1701 O O . ARG A 1 212 ? -10.824 13.320 25.587 1.00 70.81 212 ARG A O 1
ATOM 1708 N N . GLU A 1 213 ? -10.028 11.386 26.392 1.00 70.56 213 GLU A N 1
ATOM 1709 C CA . GLU A 1 213 ? -8.625 11.647 26.020 1.00 70.56 213 GLU A CA 1
ATOM 1710 C C . GLU A 1 213 ? -8.431 11.803 24.501 1.00 70.56 213 GLU A C 1
ATOM 1712 O O . GLU A 1 213 ? -7.566 12.555 24.048 1.00 70.56 213 GLU A O 1
ATOM 1717 N N . ILE A 1 214 ? -9.240 11.095 23.707 1.00 71.12 214 ILE A N 1
ATOM 1718 C CA . ILE A 1 214 ? -9.252 11.207 22.247 1.00 71.12 214 ILE A CA 1
ATOM 1719 C C . ILE A 1 214 ? -10.036 12.443 21.788 1.00 71.12 214 ILE A C 1
ATOM 1721 O O . ILE A 1 214 ? -9.573 13.140 20.889 1.00 71.12 214 ILE A O 1
ATOM 1725 N N . GLU A 1 215 ? -11.177 12.750 22.412 1.00 69.31 215 GLU A N 1
ATOM 1726 C CA . GLU A 1 215 ? -11.974 13.958 22.143 1.00 69.31 215 GLU A CA 1
ATOM 1727 C C . GLU A 1 215 ? -11.180 15.245 22.427 1.00 69.31 215 GLU A C 1
ATOM 1729 O O . GLU A 1 215 ? -11.296 16.205 21.673 1.00 69.31 215 GLU A O 1
ATOM 1734 N N . GLU A 1 216 ? -10.308 15.256 23.440 1.00 65.50 216 GLU A N 1
ATOM 1735 C CA . GLU A 1 216 ? -9.419 16.391 23.746 1.00 65.50 216 GLU A CA 1
ATOM 1736 C C . GLU A 1 216 ? -8.338 16.633 22.678 1.00 65.50 216 GLU A C 1
ATOM 1738 O O . GLU A 1 216 ? -7.849 17.753 22.529 1.00 65.50 216 GLU A O 1
ATOM 1743 N N . LYS A 1 217 ? -7.958 15.592 21.927 1.00 63.19 217 LYS A N 1
ATOM 1744 C CA . LYS A 1 217 ? -6.958 15.651 20.845 1.00 63.19 217 LYS A CA 1
ATOM 1745 C C . LYS A 1 217 ? -7.589 15.724 19.455 1.00 63.19 217 LYS A C 1
ATOM 1747 O O . LYS A 1 217 ? -6.879 15.872 18.460 1.00 63.19 217 LYS A O 1
ATOM 1752 N N . TYR A 1 218 ? -8.908 15.576 19.376 1.00 61.62 218 TYR A N 1
ATOM 1753 C CA . TYR A 1 218 ? -9.655 15.564 18.133 1.00 61.62 218 TYR A CA 1
ATOM 1754 C C . TYR A 1 218 ? -9.795 16.981 17.579 1.00 61.62 218 TYR A C 1
ATOM 1756 O O . TYR A 1 218 ? -10.290 17.890 18.242 1.00 61.62 218 TYR A O 1
ATOM 1764 N N . MET A 1 219 ? -9.392 17.159 16.325 1.00 59.72 219 MET A N 1
ATOM 1765 C CA . MET A 1 219 ? -9.741 18.345 15.555 1.00 59.72 219 MET A CA 1
ATOM 1766 C C . MET A 1 219 ? -11.062 18.039 14.855 1.00 59.72 219 MET A C 1
ATOM 1768 O O . MET A 1 219 ? -11.131 17.099 14.062 1.00 59.72 219 MET A O 1
ATOM 1772 N N . GLU A 1 220 ? -12.110 18.810 15.148 1.00 57.97 220 GLU A N 1
ATOM 1773 C CA . GLU A 1 220 ? -13.426 18.644 14.528 1.00 57.97 220 GLU A CA 1
ATOM 1774 C C . GLU A 1 220 ? -13.352 19.023 13.040 1.00 57.97 220 GLU A C 1
ATOM 1776 O O . GLU A 1 220 ? -13.610 20.151 12.625 1.00 57.97 220 GLU A O 1
ATOM 1781 N N . VAL A 1 221 ? -12.917 18.066 12.222 1.00 57.38 221 VAL A N 1
ATOM 1782 C CA . VAL A 1 221 ? -12.785 18.212 10.776 1.00 57.38 221 VAL A CA 1
ATOM 1783 C C . VAL A 1 221 ? -13.840 17.330 10.124 1.00 57.38 221 VAL A C 1
ATOM 1785 O O . VAL A 1 221 ? -13.871 16.122 10.346 1.00 57.38 221 VAL A O 1
ATOM 1788 N N . ASN A 1 222 ? -14.683 17.925 9.276 1.00 64.00 222 ASN A N 1
ATOM 1789 C CA . ASN A 1 222 ? -15.650 17.215 8.429 1.00 64.00 222 ASN A CA 1
ATOM 1790 C C . ASN A 1 222 ? -14.939 16.415 7.315 1.00 64.00 222 ASN A C 1
ATOM 1792 O O . ASN A 1 222 ? -15.093 16.700 6.129 1.00 64.00 222 ASN A O 1
ATOM 1796 N N . ASN A 1 223 ? -14.124 15.429 7.690 1.00 67.44 223 ASN A N 1
ATOM 1797 C CA . ASN A 1 223 ? -13.483 14.477 6.785 1.00 67.44 223 ASN A CA 1
ATOM 1798 C C . ASN A 1 223 ? -13.829 13.028 7.177 1.00 67.44 223 ASN A C 1
ATOM 1800 O O . ASN A 1 223 ? -14.347 12.775 8.264 1.00 67.44 223 ASN A O 1
ATOM 1804 N N . GLU A 1 224 ? -13.571 12.069 6.280 1.00 70.06 224 GLU A N 1
ATOM 1805 C CA . GLU A 1 224 ? -13.947 10.655 6.477 1.00 70.06 224 GLU A CA 1
ATOM 1806 C C . GLU A 1 224 ? -13.364 10.058 7.766 1.00 70.06 224 GLU A C 1
ATOM 1808 O O . GLU A 1 224 ? -14.061 9.332 8.473 1.00 70.06 224 GLU A O 1
ATOM 1813 N N . ALA A 1 225 ? -12.125 10.418 8.118 1.00 70.50 225 ALA A N 1
ATOM 1814 C CA . ALA A 1 225 ? -11.486 9.969 9.352 1.00 70.50 225 ALA A CA 1
ATOM 1815 C C . ALA A 1 225 ? -12.194 10.520 10.603 1.00 70.50 225 ALA A C 1
ATOM 1817 O O . ALA A 1 225 ? -12.389 9.780 11.561 1.00 70.50 225 ALA A O 1
ATOM 1818 N N . GLY A 1 226 ? -12.637 11.783 10.587 1.00 72.00 226 GLY A N 1
ATOM 1819 C CA . GLY A 1 226 ? -13.419 12.374 11.676 1.00 72.00 226 GLY A CA 1
ATOM 1820 C C . GLY A 1 226 ? -14.794 11.724 11.838 1.00 72.00 226 GLY A C 1
ATOM 1821 O O . GLY A 1 226 ? -15.193 11.380 12.949 1.00 72.00 226 GLY A O 1
ATOM 1822 N N . VAL A 1 227 ? -15.489 11.447 10.727 1.00 77.56 227 VAL A N 1
ATOM 1823 C CA . VAL A 1 227 ? -16.773 10.718 10.740 1.00 77.56 227 VAL A CA 1
ATOM 1824 C C . VAL A 1 227 ? -16.596 9.295 11.278 1.00 77.56 227 VAL A C 1
ATOM 1826 O O . VAL A 1 227 ? -17.399 8.830 12.094 1.00 77.56 227 VAL A O 1
ATOM 1829 N N . PHE A 1 228 ? -15.541 8.601 10.846 1.00 80.81 228 PHE A N 1
ATOM 1830 C CA . PHE A 1 228 ? -15.231 7.258 11.322 1.00 80.81 228 PHE A CA 1
ATOM 1831 C C . PHE A 1 228 ? -14.878 7.258 12.811 1.00 80.81 228 PHE A C 1
ATOM 1833 O O . PHE A 1 228 ? -15.403 6.434 13.561 1.00 80.81 228 PHE A O 1
ATOM 1840 N N . LEU A 1 229 ? -14.051 8.209 13.252 1.00 76.69 229 LEU A N 1
ATOM 1841 C CA . LEU A 1 229 ? -13.686 8.370 14.653 1.00 76.69 229 LEU A CA 1
ATOM 1842 C C . LEU A 1 229 ? -14.916 8.648 15.514 1.00 76.69 229 LEU A C 1
ATOM 1844 O O . LEU A 1 229 ? -15.108 7.975 16.517 1.00 76.69 229 LEU A O 1
ATOM 1848 N N . HIS A 1 230 ? -15.803 9.553 15.099 1.00 78.62 230 HIS A N 1
ATOM 1849 C CA . HIS A 1 230 ? -17.049 9.808 15.820 1.00 78.62 230 HIS A CA 1
ATOM 1850 C C . HIS A 1 230 ? -17.871 8.520 15.990 1.00 78.62 230 HIS A C 1
ATOM 1852 O O . HIS A 1 230 ? -18.355 8.217 17.080 1.00 78.62 230 HIS A O 1
ATOM 1858 N N . ARG A 1 231 ? -17.997 7.706 14.935 1.00 81.94 231 ARG A N 1
ATOM 1859 C CA . ARG A 1 231 ? -18.676 6.405 15.022 1.00 81.94 231 ARG A CA 1
ATOM 1860 C C . ARG A 1 231 ? -17.965 5.434 15.968 1.00 81.94 231 ARG A C 1
ATOM 1862 O O . ARG A 1 231 ? -18.650 4.843 16.800 1.00 81.94 231 ARG A O 1
ATOM 1869 N N . LEU A 1 232 ? -16.637 5.306 15.884 1.00 77.94 232 LEU A N 1
ATOM 1870 C CA . LEU A 1 232 ? -15.835 4.498 16.815 1.00 77.94 232 LEU A CA 1
ATOM 1871 C C . LEU A 1 232 ? -16.087 4.913 18.261 1.00 77.94 232 LEU A C 1
ATOM 1873 O O . LEU A 1 232 ? -16.345 4.067 19.115 1.00 77.94 232 LEU A O 1
ATOM 1877 N N . LEU A 1 233 ? -16.065 6.222 18.518 1.00 77.06 233 LEU A N 1
ATOM 1878 C CA . LEU A 1 233 ? -16.290 6.762 19.844 1.00 77.06 233 LEU A CA 1
ATOM 1879 C C . LEU A 1 233 ? -17.675 6.353 20.331 1.00 77.06 233 LEU A C 1
ATOM 1881 O O . LEU A 1 233 ? -17.756 5.903 21.460 1.00 77.06 233 LEU A O 1
ATOM 1885 N N . THR A 1 234 ? -18.731 6.382 19.506 1.00 79.56 234 THR A N 1
ATOM 1886 C CA . THR A 1 234 ? -20.108 6.017 19.913 1.00 79.56 234 THR A CA 1
ATOM 1887 C C . THR A 1 234 ? -20.354 4.538 20.241 1.00 79.56 234 THR A C 1
ATOM 1889 O O . THR A 1 234 ? -21.433 4.213 20.751 1.00 79.56 234 THR A O 1
ATOM 1892 N N . LEU A 1 235 ? -19.393 3.646 19.987 1.00 78.31 235 LEU A N 1
ATOM 1893 C CA . LEU A 1 235 ? -19.546 2.217 20.255 1.00 78.31 235 LEU A CA 1
ATOM 1894 C C . LEU A 1 235 ? -19.710 1.933 21.755 1.00 78.31 235 LEU A C 1
ATOM 1896 O O . LEU A 1 235 ? -19.179 2.643 22.612 1.00 78.31 235 LEU A O 1
ATOM 1900 N N . LYS A 1 236 ? -20.501 0.900 22.068 1.00 75.19 236 LYS A N 1
ATOM 1901 C CA . LYS A 1 236 ? -20.870 0.529 23.447 1.00 75.19 236 LYS A CA 1
ATOM 1902 C C . LYS A 1 236 ? -20.222 -0.766 23.926 1.00 75.19 236 LYS A C 1
ATOM 1904 O O . LYS A 1 236 ? -20.241 -1.043 25.120 1.00 75.19 236 LYS A O 1
ATOM 1909 N N . ASP A 1 237 ? -19.678 -1.554 23.009 1.00 79.06 237 ASP A N 1
ATOM 1910 C CA . ASP A 1 237 ? -19.124 -2.869 23.286 1.00 79.06 237 ASP A CA 1
ATOM 1911 C C . ASP A 1 237 ? -17.883 -3.136 22.428 1.00 79.06 237 ASP A C 1
ATOM 1913 O O . ASP A 1 237 ? -17.706 -2.581 21.341 1.00 79.06 237 ASP A O 1
ATOM 1917 N N . TRP A 1 238 ? -17.018 -4.003 22.947 1.00 82.25 238 TRP A N 1
ATOM 1918 C CA . TRP A 1 238 ? -15.745 -4.348 22.324 1.00 82.25 238 TRP A CA 1
ATOM 1919 C C . TRP A 1 238 ? -15.911 -5.114 21.007 1.00 82.25 238 TRP A C 1
ATOM 1921 O O . TRP A 1 238 ? -15.156 -4.871 20.069 1.00 82.25 238 TRP A O 1
ATOM 1931 N N . SER A 1 239 ? -16.910 -6.000 20.903 1.00 84.12 239 SER A N 1
ATOM 1932 C CA . SER A 1 239 ? -17.154 -6.790 19.688 1.00 84.12 239 SER A CA 1
ATOM 1933 C C . SER A 1 239 ? -17.455 -5.906 18.481 1.00 84.12 239 SER A C 1
ATOM 1935 O O . SER A 1 239 ? -16.839 -6.088 17.433 1.00 84.12 239 SER A O 1
ATOM 1937 N N . SER A 1 240 ? -18.324 -4.908 18.649 1.00 86.25 240 SER A N 1
ATOM 1938 C CA . SER A 1 240 ? -18.619 -3.908 17.621 1.00 86.25 240 SER A CA 1
ATOM 1939 C C . SER A 1 240 ? -17.373 -3.094 17.251 1.00 86.25 240 SER A C 1
ATOM 1941 O O . SER A 1 240 ? -17.161 -2.778 16.081 1.00 86.25 240 SER A O 1
ATOM 1943 N N . GLY A 1 241 ? -16.515 -2.787 18.233 1.00 85.62 241 GLY A N 1
ATOM 1944 C CA . GLY A 1 241 ? -15.223 -2.128 18.012 1.00 85.62 241 GLY A CA 1
ATOM 1945 C C . GLY A 1 241 ? -14.287 -2.952 17.139 1.00 85.62 241 GLY A C 1
ATOM 1946 O O . GLY A 1 241 ? -13.766 -2.455 16.139 1.00 85.62 241 GLY A O 1
ATOM 1947 N N . LEU A 1 242 ? -14.115 -4.229 17.476 1.00 87.56 242 LEU A N 1
ATOM 1948 C CA . LEU A 1 242 ? -13.260 -5.131 16.716 1.00 87.56 242 LEU A CA 1
ATOM 1949 C C . LEU A 1 242 ? -13.793 -5.360 15.296 1.00 87.56 242 LEU A C 1
ATOM 1951 O O . LEU A 1 242 ? -13.011 -5.345 14.343 1.00 87.56 242 LEU A O 1
ATOM 1955 N N . GLU A 1 243 ? -15.108 -5.538 15.138 1.00 89.31 243 GLU A N 1
ATOM 1956 C CA . GLU A 1 243 ? -15.749 -5.666 13.826 1.00 89.31 243 GLU A CA 1
ATOM 1957 C C . GLU A 1 243 ? -15.492 -4.425 12.963 1.00 89.31 243 GLU A C 1
ATOM 1959 O O . GLU A 1 243 ? -15.116 -4.543 11.794 1.00 89.31 243 GLU A O 1
ATOM 1964 N N . MET A 1 244 ? -15.618 -3.234 13.552 1.00 88.75 244 MET A N 1
ATOM 1965 C CA . MET A 1 244 ? -15.385 -1.969 12.864 1.00 88.75 244 MET A CA 1
ATOM 1966 C C . MET A 1 244 ? -13.917 -1.791 12.446 1.00 88.75 244 MET A C 1
ATOM 1968 O O . MET A 1 244 ? -13.657 -1.393 11.310 1.00 88.75 244 MET A O 1
ATOM 1972 N N . ILE A 1 245 ? -12.953 -2.147 13.297 1.00 89.69 245 ILE A N 1
ATOM 1973 C CA . ILE A 1 245 ? -11.510 -2.082 12.988 1.00 89.69 245 ILE A CA 1
ATOM 1974 C C . ILE A 1 245 ? -11.103 -3.110 11.923 1.00 89.69 245 ILE A C 1
ATOM 1976 O O . ILE A 1 245 ? -10.232 -2.854 11.094 1.00 89.69 245 ILE A O 1
ATOM 1980 N N . CYS A 1 246 ? -11.752 -4.274 11.904 1.00 87.94 246 CYS A N 1
ATOM 1981 C CA . CYS A 1 246 ? -11.516 -5.308 10.895 1.00 87.94 246 CYS A CA 1
ATOM 1982 C C . CYS A 1 246 ? -12.348 -5.103 9.615 1.00 87.94 246 CYS A C 1
ATOM 1984 O O . CYS A 1 246 ? -12.322 -5.950 8.715 1.00 87.94 246 CYS A O 1
ATOM 1986 N N . SER A 1 247 ? -13.106 -4.008 9.524 1.00 89.94 247 SER A N 1
ATOM 1987 C CA . SER A 1 247 ? -14.002 -3.743 8.403 1.00 89.94 247 SER A CA 1
ATOM 1988 C C . SER A 1 247 ? -13.254 -3.288 7.145 1.00 89.94 247 SER A C 1
ATOM 1990 O O . SER A 1 247 ? -12.138 -2.755 7.181 1.00 89.94 247 SER A O 1
ATOM 1992 N N . ASN A 1 248 ? -13.907 -3.454 5.990 1.00 89.06 248 ASN A N 1
ATOM 1993 C CA . ASN A 1 248 ? -13.411 -2.875 4.741 1.00 89.06 248 ASN A CA 1
ATOM 1994 C C . ASN A 1 248 ? -13.407 -1.347 4.785 1.00 89.06 248 ASN A C 1
ATOM 1996 O O . ASN A 1 248 ? -12.511 -0.756 4.200 1.00 89.06 248 ASN A O 1
ATOM 2000 N N . GLU A 1 249 ? -14.357 -0.734 5.496 1.00 88.19 249 GLU A N 1
ATOM 2001 C CA . GLU A 1 249 ? -14.437 0.718 5.653 1.00 88.19 249 GLU A CA 1
ATOM 2002 C C . GLU A 1 249 ? -13.141 1.261 6.265 1.00 88.19 249 GLU A C 1
ATOM 2004 O O . GLU A 1 249 ? -12.469 2.065 5.623 1.00 88.19 249 GLU A O 1
ATOM 2009 N N . TRP A 1 250 ? -12.735 0.735 7.431 1.00 90.19 250 TRP A N 1
ATOM 2010 C CA . TRP A 1 250 ? -11.459 1.080 8.072 1.00 90.19 250 TRP A CA 1
ATOM 2011 C C . TRP A 1 250 ? -10.275 0.904 7.132 1.00 90.19 250 TRP A C 1
ATOM 2013 O O . TRP A 1 250 ? -9.448 1.800 6.960 1.00 90.19 250 TRP A O 1
ATOM 2023 N N . THR A 1 251 ? -10.229 -0.270 6.507 1.00 92.19 251 THR A N 1
ATOM 2024 C CA . THR A 1 251 ? -9.143 -0.661 5.615 1.00 92.19 251 THR A CA 1
ATOM 2025 C C . THR A 1 251 ? -9.005 0.307 4.438 1.00 92.19 251 THR A C 1
ATOM 2027 O O . THR A 1 251 ? -7.890 0.684 4.089 1.00 92.19 251 THR A O 1
ATOM 2030 N N . ASP A 1 252 ? -10.115 0.712 3.820 1.00 88.81 252 ASP A N 1
ATOM 2031 C CA . ASP A 1 252 ? -10.119 1.480 2.574 1.00 88.81 252 ASP A CA 1
ATOM 2032 C C . ASP A 1 252 ? -9.728 2.945 2.790 1.00 88.81 252 ASP A C 1
ATOM 2034 O O . ASP A 1 252 ? -8.871 3.452 2.060 1.00 88.81 252 ASP A O 1
ATOM 2038 N N . PHE A 1 253 ? -10.282 3.620 3.805 1.00 86.06 253 PHE A N 1
ATOM 2039 C CA . PHE A 1 253 ? -9.916 5.018 4.063 1.00 86.06 253 PHE A CA 1
ATOM 2040 C C . PHE A 1 253 ? -8.497 5.124 4.641 1.00 86.06 253 PHE A C 1
ATOM 2042 O O . PHE A 1 253 ? -7.734 6.008 4.252 1.00 86.06 253 PHE A O 1
ATOM 2049 N N . THR A 1 254 ? -8.106 4.196 5.523 1.00 91.62 254 THR A N 1
ATOM 2050 C CA . THR A 1 254 ? -6.755 4.177 6.099 1.00 91.62 254 THR A CA 1
ATOM 2051 C C . THR A 1 254 ? -5.720 3.918 5.006 1.00 91.62 254 THR A C 1
ATOM 2053 O O . THR A 1 254 ? -4.696 4.601 4.954 1.00 91.62 254 THR A O 1
ATOM 2056 N N . PHE A 1 255 ? -6.001 2.986 4.084 1.00 92.94 255 PHE A N 1
ATOM 2057 C CA . PHE A 1 255 ? -5.165 2.775 2.904 1.00 92.94 255 PHE A CA 1
ATOM 2058 C C . PHE A 1 255 ? -5.049 4.053 2.073 1.00 92.94 255 PHE A C 1
ATOM 2060 O O . PHE A 1 255 ? -3.937 4.437 1.724 1.00 92.94 255 PHE A O 1
ATOM 2067 N N . LEU A 1 256 ? -6.160 4.741 1.786 1.00 88.56 256 LEU A N 1
ATOM 2068 C CA . LEU A 1 256 ? -6.115 5.990 1.029 1.00 88.56 256 LEU A CA 1
ATOM 2069 C C . LEU A 1 256 ? -5.199 7.010 1.702 1.00 88.56 256 LEU A C 1
ATOM 2071 O O . LEU A 1 256 ? -4.280 7.496 1.053 1.00 88.56 256 LEU A O 1
ATOM 2075 N N . ILE A 1 257 ? -5.426 7.314 2.981 1.00 88.56 257 ILE A N 1
ATOM 2076 C CA . ILE A 1 257 ? -4.686 8.365 3.688 1.00 88.56 257 ILE A CA 1
ATOM 2077 C C . ILE A 1 257 ? -3.191 8.059 3.691 1.00 88.56 257 ILE A C 1
ATOM 2079 O O . ILE A 1 257 ? -2.398 8.922 3.327 1.00 88.56 257 ILE A O 1
ATOM 2083 N N . VAL A 1 258 ? -2.817 6.823 4.025 1.00 92.75 258 VAL A N 1
ATOM 2084 C CA . VAL A 1 258 ? -1.418 6.400 4.165 1.00 92.75 258 VAL A CA 1
ATOM 2085 C C . VAL A 1 258 ? -0.726 6.239 2.807 1.00 92.75 258 VAL A C 1
ATOM 2087 O O . VAL A 1 258 ? 0.477 6.437 2.693 1.00 92.75 258 VAL A O 1
ATOM 2090 N N . PHE A 1 259 ? -1.453 5.911 1.737 1.00 94.00 259 PHE A N 1
ATOM 2091 C CA . PHE A 1 259 ? -0.834 5.715 0.424 1.00 94.00 259 PHE A CA 1
ATOM 2092 C C . PHE A 1 259 ? -0.907 6.943 -0.489 1.00 94.00 259 PHE A C 1
ATOM 2094 O O . PHE A 1 259 ? -0.152 7.027 -1.463 1.00 94.00 259 PHE A O 1
ATOM 2101 N N . PHE A 1 260 ? -1.765 7.920 -0.183 1.00 90.19 260 PHE A N 1
ATOM 2102 C CA . PHE A 1 260 ? -1.954 9.118 -1.000 1.00 90.19 260 PHE A CA 1
ATOM 2103 C C . PHE A 1 260 ? -0.648 9.869 -1.313 1.00 90.19 260 PHE A C 1
ATOM 2105 O O . PHE A 1 260 ? -0.446 10.219 -2.481 1.00 90.19 260 PHE A O 1
ATOM 2112 N N . PRO A 1 261 ? 0.302 10.057 -0.371 1.00 90.31 261 PRO A N 1
ATOM 2113 C CA . PRO A 1 261 ? 1.534 10.789 -0.670 1.00 90.31 261 PRO A CA 1
ATOM 2114 C C . PRO A 1 261 ? 2.472 10.135 -1.685 1.00 90.31 261 PRO A C 1
ATOM 2116 O O . PRO A 1 261 ? 3.407 10.781 -2.183 1.00 90.31 261 PRO A O 1
ATOM 2119 N N . PHE A 1 262 ? 2.248 8.856 -1.995 1.00 92.81 262 PHE A N 1
ATOM 2120 C CA . PHE A 1 262 ? 3.014 8.133 -3.002 1.00 92.81 262 PHE A CA 1
ATOM 2121 C C . PHE A 1 262 ? 2.437 8.264 -4.411 1.00 92.81 262 PHE A C 1
ATOM 2123 O O . PHE A 1 262 ? 3.078 7.824 -5.368 1.00 92.81 262 PHE A O 1
ATOM 2130 N N . ILE A 1 263 ? 1.270 8.895 -4.570 1.00 92.81 263 ILE A N 1
ATOM 2131 C CA . ILE A 1 263 ? 0.719 9.208 -5.885 1.00 92.81 263 ILE A CA 1
ATOM 2132 C C . ILE A 1 263 ? 1.565 10.321 -6.509 1.00 92.81 263 ILE A C 1
ATOM 2134 O O . ILE A 1 263 ? 1.507 11.490 -6.135 1.00 92.81 263 ILE A O 1
ATOM 2138 N N . SER A 1 264 ? 2.383 9.954 -7.493 1.00 91.31 264 SER A N 1
ATOM 2139 C CA . SER A 1 264 ? 3.273 10.900 -8.163 1.00 91.31 264 SER A CA 1
ATOM 2140 C C . SER A 1 264 ? 2.501 11.969 -8.943 1.00 91.31 264 SER A C 1
ATOM 2142 O O . SER A 1 264 ? 1.452 11.712 -9.536 1.00 91.31 264 SER A O 1
ATOM 2144 N N . ASN A 1 265 ? 3.092 13.159 -9.078 1.00 87.31 265 ASN A N 1
ATOM 2145 C CA . ASN A 1 265 ? 2.520 14.251 -9.877 1.00 87.31 265 ASN A CA 1
ATOM 2146 C C . ASN A 1 265 ? 2.323 13.902 -11.362 1.00 87.31 265 ASN A C 1
ATOM 2148 O O . ASN A 1 265 ? 1.541 14.561 -12.046 1.00 87.31 265 ASN A O 1
ATOM 2152 N N . THR A 1 266 ? 3.020 12.881 -11.858 1.00 83.94 266 THR A N 1
ATOM 2153 C CA . THR A 1 266 ? 2.915 12.362 -13.228 1.00 83.94 266 THR A CA 1
ATOM 2154 C C . THR A 1 266 ? 1.761 11.379 -13.424 1.00 83.94 266 THR A C 1
ATOM 2156 O O . THR A 1 266 ? 1.494 10.980 -14.559 1.00 83.94 266 THR A O 1
ATOM 2159 N N . THR A 1 267 ? 1.074 10.993 -12.348 1.00 90.19 267 THR A N 1
ATOM 2160 C CA . THR A 1 267 ? -0.074 10.085 -12.402 1.00 90.19 267 THR A CA 1
ATOM 2161 C C . THR A 1 267 ? -1.225 10.754 -13.156 1.00 90.19 267 THR A C 1
ATOM 2163 O O . THR A 1 267 ? -1.589 11.889 -12.825 1.00 90.19 267 THR A O 1
ATOM 2166 N N . PRO A 1 268 ? -1.785 10.099 -14.189 1.00 89.12 268 PRO A N 1
ATOM 2167 C CA . PRO A 1 268 ? -2.962 10.599 -14.887 1.00 89.12 268 PRO A CA 1
ATOM 2168 C C . PRO A 1 268 ? -4.161 10.741 -13.941 1.00 89.12 268 PRO A C 1
ATOM 2170 O O . PRO A 1 268 ? -4.381 9.874 -13.098 1.00 89.12 268 PRO A O 1
ATOM 2173 N N . ILE A 1 269 ? -4.947 11.808 -14.107 1.00 88.75 269 ILE A N 1
ATOM 2174 C CA . ILE A 1 269 ? -6.240 11.948 -13.427 1.00 88.75 269 ILE A CA 1
ATOM 2175 C C . ILE A 1 269 ? -7.238 11.073 -14.178 1.00 88.75 269 ILE A C 1
ATOM 2177 O O . ILE A 1 269 ? -7.375 11.215 -15.395 1.00 88.75 269 ILE A O 1
ATOM 2181 N N . ILE A 1 270 ? -7.892 10.155 -13.473 1.00 89.75 270 ILE A N 1
ATOM 2182 C CA . ILE A 1 270 ? -8.840 9.213 -14.067 1.00 89.75 270 ILE A CA 1
ATOM 2183 C C . ILE A 1 270 ? -10.259 9.697 -13.801 1.00 89.75 270 ILE A C 1
ATOM 2185 O O . ILE A 1 270 ? -10.573 10.082 -12.677 1.00 89.75 270 ILE A O 1
ATOM 2189 N N . ASP A 1 271 ? -11.096 9.680 -14.835 1.00 87.12 271 ASP A N 1
ATOM 2190 C CA . ASP A 1 271 ? -12.512 10.016 -14.707 1.00 87.12 271 ASP A CA 1
ATOM 2191 C C . ASP A 1 271 ? -13.229 9.045 -13.753 1.00 87.12 271 ASP A C 1
ATOM 2193 O O . ASP A 1 271 ? -13.114 7.819 -13.884 1.00 87.12 271 ASP A O 1
ATOM 2197 N N . ILE A 1 272 ? -13.986 9.595 -12.803 1.00 87.38 272 ILE A N 1
ATOM 2198 C CA . ILE A 1 272 ? -14.765 8.813 -11.847 1.00 87.38 272 ILE A CA 1
ATOM 2199 C C . ILE A 1 272 ? -15.849 7.988 -12.547 1.00 87.38 272 ILE A C 1
ATOM 2201 O O . ILE A 1 272 ? -16.102 6.853 -12.144 1.00 87.38 272 ILE A O 1
ATOM 2205 N N . GLU A 1 273 ? -16.439 8.491 -13.635 1.00 88.81 273 GLU A N 1
ATOM 2206 C CA . GLU A 1 273 ? -17.444 7.751 -14.402 1.00 88.81 273 GLU A CA 1
ATOM 2207 C C . GLU A 1 273 ? -16.840 6.492 -15.037 1.00 88.81 273 GLU A C 1
ATOM 2209 O O . GLU A 1 273 ? -17.449 5.419 -15.016 1.00 88.81 273 GLU A O 1
ATOM 2214 N N . GLU A 1 274 ? -15.602 6.580 -15.529 1.00 90.00 274 GLU A N 1
ATOM 2215 C CA . GLU A 1 274 ? -14.877 5.426 -16.067 1.00 90.00 274 GLU A CA 1
ATOM 2216 C C . GLU A 1 274 ? -14.502 4.421 -14.970 1.00 90.00 274 GLU A C 1
ATOM 2218 O O . GLU A 1 274 ? -14.592 3.212 -15.191 1.00 90.00 274 GLU A O 1
ATOM 2223 N N . ILE A 1 275 ? -14.159 4.888 -13.765 1.00 88.12 275 ILE A N 1
ATOM 2224 C CA . ILE A 1 275 ? -13.945 4.016 -12.599 1.00 88.12 275 ILE A CA 1
ATOM 2225 C C . ILE A 1 275 ? -15.224 3.250 -12.251 1.00 88.12 275 ILE A C 1
ATOM 2227 O O . ILE A 1 275 ? -15.185 2.026 -12.092 1.00 88.12 275 ILE A O 1
ATOM 2231 N N . LEU A 1 276 ? -16.363 3.941 -12.168 1.00 87.25 276 LEU A N 1
ATOM 2232 C CA . LEU A 1 276 ? -17.656 3.327 -11.858 1.00 87.25 276 LEU A CA 1
ATOM 2233 C C . LEU A 1 276 ? -18.071 2.314 -12.933 1.00 87.25 276 LEU A C 1
ATOM 2235 O O . LEU A 1 276 ? -18.505 1.200 -12.620 1.00 87.25 276 LEU A O 1
ATOM 2239 N N . LYS A 1 277 ? -17.865 2.655 -14.205 1.00 88.00 277 LYS A N 1
ATOM 2240 C CA . LYS A 1 277 ? -18.130 1.778 -15.348 1.00 88.00 277 LYS A CA 1
ATOM 2241 C C . LYS A 1 277 ? -17.254 0.529 -15.327 1.00 88.00 277 LYS A C 1
ATOM 2243 O O . LYS A 1 277 ? -17.768 -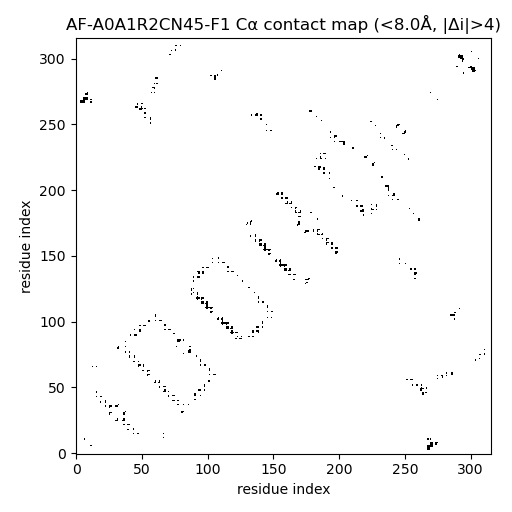0.576 -15.491 1.00 88.00 277 LYS A O 1
ATOM 2248 N N . GLU A 1 278 ? -15.958 0.659 -15.070 1.00 86.69 278 GLU A N 1
ATOM 2249 C CA . GLU A 1 278 ? -15.054 -0.491 -14.991 1.00 86.69 278 GLU A CA 1
ATOM 2250 C C . GLU A 1 278 ? -15.357 -1.378 -13.773 1.00 86.69 278 GLU A C 1
ATOM 2252 O O . GLU A 1 278 ? -15.319 -2.607 -13.875 1.00 86.69 278 GLU A O 1
ATOM 2257 N N . LYS A 1 279 ? -15.753 -0.779 -12.643 1.00 84.62 279 LYS A N 1
ATOM 2258 C CA . LYS A 1 279 ? -16.228 -1.510 -11.460 1.00 84.62 279 LYS A CA 1
ATOM 2259 C C . LYS A 1 279 ? -17.487 -2.323 -11.768 1.00 84.62 279 LYS A C 1
ATOM 2261 O O . LYS A 1 279 ? -17.569 -3.483 -11.371 1.00 84.62 279 LYS A O 1
ATOM 2266 N N . SER A 1 280 ? -18.426 -1.758 -12.532 1.00 82.94 280 SER A N 1
ATOM 2267 C CA . SER A 1 280 ? -19.646 -2.462 -12.956 1.00 82.94 280 SER A CA 1
ATOM 2268 C C . SER A 1 280 ? -19.356 -3.655 -13.881 1.00 82.94 280 SER A C 1
ATOM 2270 O O . SER A 1 280 ? -19.972 -4.710 -13.746 1.00 82.94 280 SER A O 1
ATOM 2272 N N . ARG A 1 281 ? -18.360 -3.530 -14.771 1.00 79.44 281 ARG A N 1
ATOM 2273 C CA . ARG A 1 281 ? -17.930 -4.603 -15.686 1.00 79.44 281 ARG A CA 1
ATOM 2274 C C . ARG A 1 281 ? -17.220 -5.742 -14.962 1.00 79.44 281 ARG A C 1
ATOM 2276 O O . ARG A 1 281 ? -17.412 -6.905 -15.305 1.00 79.44 281 ARG A O 1
ATOM 2283 N N . ASN A 1 282 ? -16.418 -5.406 -13.954 1.00 67.75 282 ASN A N 1
ATOM 2284 C CA . ASN A 1 282 ? -15.596 -6.350 -13.199 1.00 67.75 282 ASN A CA 1
ATOM 2285 C C . ASN A 1 282 ? -16.251 -6.810 -11.884 1.00 67.75 282 ASN A C 1
ATOM 2287 O O . ASN A 1 282 ? -15.553 -7.304 -11.006 1.00 67.75 282 ASN A O 1
ATOM 2291 N N . GLY A 1 283 ? -17.578 -6.699 -11.736 1.00 54.56 283 GLY A N 1
ATOM 2292 C CA . GLY A 1 283 ? -18.322 -7.054 -10.513 1.00 54.56 283 GLY A CA 1
ATOM 2293 C C . GLY A 1 283 ? -18.262 -8.530 -10.077 1.00 54.56 283 GLY A C 1
ATOM 2294 O O . GLY A 1 283 ? -18.908 -8.909 -9.103 1.00 54.56 283 GLY A O 1
ATOM 2295 N N . ARG A 1 284 ? -17.490 -9.382 -10.762 1.00 50.81 284 ARG A N 1
ATOM 2296 C CA . ARG A 1 284 ? -17.117 -10.718 -10.280 1.00 50.81 284 ARG A CA 1
ATOM 2297 C C . ARG A 1 284 ? -15.765 -10.615 -9.583 1.00 50.81 284 ARG A C 1
ATOM 2299 O O . ARG A 1 284 ? -14.831 -10.073 -10.167 1.00 50.81 284 ARG A O 1
ATOM 2306 N N . ALA A 1 285 ? -15.661 -11.154 -8.364 1.00 53.03 285 ALA A N 1
ATOM 2307 C CA . ALA A 1 285 ? -14.393 -11.264 -7.644 1.00 53.03 285 ALA A CA 1
ATOM 2308 C C . ALA A 1 285 ? -13.304 -11.751 -8.610 1.00 53.03 285 ALA A C 1
ATOM 2310 O O . ALA A 1 285 ? -13.468 -12.796 -9.244 1.00 53.03 285 ALA A O 1
ATOM 2311 N N . ALA A 1 286 ? -12.249 -10.952 -8.788 1.00 53.81 286 ALA A N 1
ATOM 2312 C CA . ALA A 1 286 ? -11.153 -11.328 -9.663 1.00 53.81 286 ALA A CA 1
ATOM 2313 C C . ALA A 1 286 ? -10.596 -12.663 -9.158 1.00 53.81 286 ALA A C 1
ATOM 2315 O O . ALA A 1 286 ? -10.164 -12.752 -8.008 1.00 53.81 286 ALA A O 1
ATOM 2316 N N . ASP A 1 287 ? -10.646 -13.704 -9.991 1.00 50.41 287 ASP A N 1
ATOM 2317 C CA . ASP A 1 287 ? -9.997 -14.968 -9.666 1.00 50.41 287 ASP A CA 1
ATOM 2318 C C . ASP A 1 287 ? -8.483 -14.742 -9.685 1.00 50.41 287 ASP A C 1
ATOM 2320 O O . ASP A 1 287 ? -7.838 -14.675 -10.734 1.00 50.41 287 ASP A O 1
ATOM 2324 N N . MET A 1 288 ? -7.938 -14.547 -8.491 1.00 59.62 288 MET A N 1
ATOM 2325 C CA . MET A 1 288 ? -6.523 -14.296 -8.257 1.00 59.62 288 MET A CA 1
ATOM 2326 C C . MET A 1 288 ? -5.766 -15.579 -7.934 1.00 59.62 288 MET A C 1
ATOM 2328 O O . MET A 1 288 ? -4.553 -15.516 -7.734 1.00 59.62 288 MET A O 1
ATOM 2332 N N . SER A 1 289 ? -6.431 -16.745 -7.968 1.00 51.28 289 SER A N 1
ATOM 2333 C CA . SER A 1 289 ? -5.766 -18.037 -7.786 1.00 51.28 289 SER A CA 1
ATOM 2334 C C . SER A 1 289 ? -4.591 -18.175 -8.761 1.00 51.28 289 SER A C 1
ATOM 2336 O O . SER A 1 289 ? -3.518 -18.615 -8.368 1.00 51.28 289 SER A O 1
ATOM 2338 N N . GLY A 1 290 ? -4.699 -17.659 -9.989 1.00 47.06 290 GLY A N 1
ATOM 2339 C CA . GLY A 1 290 ? -3.616 -17.652 -10.978 1.00 47.06 290 GLY A CA 1
ATOM 2340 C C . GLY A 1 290 ? -2.500 -16.609 -10.793 1.00 47.06 290 GLY A C 1
ATOM 2341 O O . GLY A 1 290 ? -1.559 -16.613 -11.590 1.00 47.06 290 GLY A O 1
ATOM 2342 N N . PHE A 1 291 ? -2.568 -15.700 -9.809 1.00 52.44 291 PHE A N 1
ATOM 2343 C CA . PHE A 1 291 ? -1.490 -14.726 -9.571 1.00 52.44 291 PHE A CA 1
ATOM 2344 C C . PHE A 1 291 ? -0.250 -15.429 -9.005 1.00 52.44 291 PHE A C 1
ATOM 2346 O O . PHE A 1 291 ? 0.867 -15.161 -9.456 1.00 52.44 291 PHE A O 1
ATOM 2353 N N . LEU A 1 292 ? -0.454 -16.388 -8.092 1.00 52.91 292 LEU A N 1
ATOM 2354 C CA . LEU A 1 292 ? 0.610 -17.148 -7.425 1.00 52.91 292 LEU A CA 1
ATOM 2355 C C . LEU A 1 292 ? 0.375 -18.667 -7.374 1.00 52.91 292 LEU A C 1
ATOM 2357 O O . LEU A 1 292 ? 1.262 -19.386 -6.926 1.00 52.91 292 LEU A O 1
ATOM 2361 N N . SER A 1 293 ? -0.736 -19.212 -7.885 1.00 42.03 293 SER A N 1
ATOM 2362 C CA . SER A 1 293 ? -0.845 -20.676 -7.952 1.00 42.03 293 SER A CA 1
ATOM 2363 C C . SER A 1 293 ? 0.128 -21.251 -8.982 1.00 42.03 293 SER A C 1
ATOM 2365 O O . SER A 1 293 ? 0.182 -20.772 -10.124 1.00 42.03 293 SER A O 1
ATOM 2367 N N . PRO A 1 294 ? 0.860 -22.322 -8.633 1.00 42.06 294 PRO A N 1
ATOM 2368 C CA . PRO A 1 294 ? 1.650 -23.051 -9.602 1.00 42.06 294 PRO A CA 1
ATOM 2369 C C . PRO A 1 294 ? 0.715 -23.624 -10.670 1.00 42.06 294 PRO A C 1
ATOM 2371 O O . PRO A 1 294 ? -0.268 -24.303 -10.364 1.00 42.06 294 PRO A O 1
ATOM 2374 N N . LYS A 1 295 ? 1.007 -23.368 -11.951 1.00 42.97 295 LYS A N 1
ATOM 2375 C CA . LYS A 1 295 ? 0.335 -24.095 -13.037 1.00 42.97 295 LYS A CA 1
ATOM 2376 C C . LYS A 1 295 ? 0.517 -25.597 -12.791 1.00 42.97 295 LYS A C 1
ATOM 2378 O O . LYS A 1 295 ? 1.611 -26.024 -12.430 1.00 42.97 295 LYS A O 1
ATOM 2383 N N . LYS A 1 296 ? -0.540 -26.379 -13.048 1.00 41.59 296 LYS A N 1
ATOM 2384 C CA . LYS A 1 296 ? -0.683 -27.850 -12.918 1.00 41.59 296 LYS A CA 1
ATOM 2385 C C . LYS A 1 296 ? 0.387 -28.727 -13.624 1.00 41.59 296 LYS A C 1
ATOM 2387 O O . LYS A 1 296 ? 0.171 -29.918 -13.796 1.00 41.59 296 LYS A O 1
ATOM 2392 N N . ASN A 1 297 ? 1.553 -28.198 -13.995 1.00 40.34 297 ASN A N 1
ATOM 2393 C CA . ASN A 1 297 ? 2.607 -28.896 -14.736 1.00 40.34 297 ASN A CA 1
ATOM 2394 C C . ASN A 1 297 ? 3.794 -29.317 -13.844 1.00 40.34 297 ASN A C 1
ATOM 2396 O O . ASN A 1 297 ? 4.952 -29.169 -14.230 1.00 40.34 297 ASN A O 1
ATOM 2400 N N . GLY A 1 298 ? 3.519 -29.835 -12.642 1.00 45.09 298 GLY A N 1
ATOM 2401 C CA . GLY A 1 298 ? 4.458 -30.685 -11.888 1.00 45.09 298 GLY A CA 1
ATOM 2402 C C . GLY A 1 298 ? 5.744 -30.045 -11.340 1.00 45.09 298 GLY A C 1
ATOM 2403 O O . GLY A 1 298 ? 6.531 -30.742 -10.709 1.00 45.09 298 GLY A O 1
ATOM 2404 N N . LYS A 1 299 ? 5.978 -28.740 -11.525 1.00 46.19 299 LYS A N 1
ATOM 2405 C CA . LYS A 1 299 ? 7.080 -27.998 -10.885 1.00 46.19 299 LYS A CA 1
ATOM 2406 C C . LYS A 1 299 ? 6.503 -26.763 -10.191 1.00 46.19 299 LYS A C 1
ATOM 2408 O O . LYS A 1 299 ? 6.201 -25.766 -10.839 1.00 46.19 299 LYS A O 1
ATOM 2413 N N . GLY A 1 300 ? 6.278 -26.880 -8.883 1.00 48.66 300 GLY A N 1
ATOM 2414 C CA . GLY A 1 300 ? 5.519 -25.937 -8.057 1.00 48.66 300 GLY A CA 1
ATOM 2415 C C . GLY A 1 300 ? 6.219 -24.604 -7.787 1.00 48.66 300 GLY A C 1
ATOM 2416 O O . GLY A 1 300 ? 6.709 -24.391 -6.686 1.00 48.66 300 GLY A O 1
ATOM 2417 N N . PHE A 1 301 ? 6.242 -23.698 -8.766 1.00 48.78 301 PHE A N 1
ATOM 2418 C CA . PHE A 1 301 ? 6.671 -22.312 -8.557 1.00 48.78 301 PHE A CA 1
ATOM 2419 C C . PHE A 1 301 ? 5.502 -21.345 -8.787 1.00 48.78 301 PHE A C 1
ATOM 2421 O O . PHE A 1 301 ? 4.833 -21.419 -9.821 1.00 48.78 301 PHE A O 1
ATOM 2428 N N . ASP A 1 302 ? 5.272 -20.440 -7.830 1.00 63.41 302 ASP A N 1
ATOM 2429 C CA . ASP A 1 302 ? 4.396 -19.272 -7.992 1.00 63.41 302 ASP A CA 1
ATOM 2430 C C . ASP A 1 302 ? 4.994 -18.268 -9.008 1.00 63.41 302 ASP A C 1
ATOM 2432 O O . ASP A 1 302 ? 6.175 -18.367 -9.336 1.00 63.41 302 ASP A O 1
ATOM 2436 N N . THR A 1 303 ? 4.219 -17.317 -9.560 1.00 61.75 303 THR A N 1
ATOM 2437 C CA . THR A 1 303 ? 4.720 -16.378 -10.600 1.00 61.75 303 THR A CA 1
ATOM 2438 C C . THR A 1 303 ? 5.994 -15.647 -10.169 1.00 61.75 303 THR A C 1
ATOM 2440 O O . THR A 1 303 ? 6.906 -15.472 -10.978 1.00 61.75 303 THR A O 1
ATOM 2443 N N . TYR A 1 304 ? 6.071 -15.224 -8.907 1.00 68.00 304 TYR A N 1
ATOM 2444 C CA . TYR A 1 304 ? 7.226 -14.510 -8.373 1.00 68.00 304 TYR A CA 1
ATOM 2445 C C . TYR A 1 304 ? 8.433 -15.441 -8.194 1.00 68.00 304 TYR A C 1
ATOM 2447 O O . TYR A 1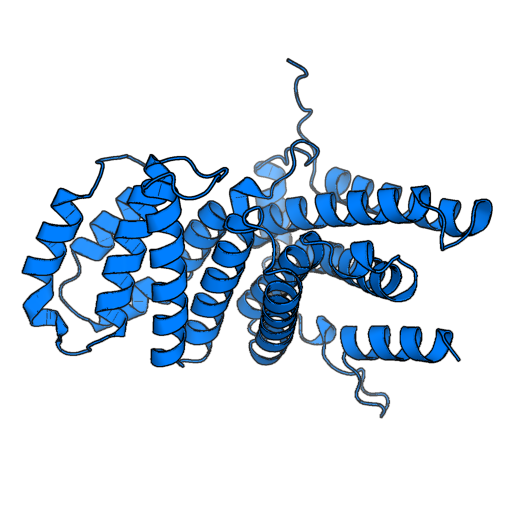 304 ? 9.536 -15.111 -8.616 1.00 68.00 304 TYR A O 1
ATOM 2455 N N . GLY A 1 305 ? 8.226 -16.644 -7.662 1.00 66.31 305 GLY A N 1
ATOM 2456 C CA . GLY A 1 305 ? 9.240 -17.682 -7.517 1.00 66.31 305 GLY A CA 1
ATOM 2457 C C . GLY A 1 305 ? 9.757 -18.177 -8.864 1.00 66.31 305 GLY A C 1
ATOM 2458 O O . GLY A 1 305 ? 10.958 -18.378 -9.019 1.00 66.31 305 GLY A O 1
ATOM 2459 N N . PHE A 1 306 ? 8.883 -18.303 -9.865 1.00 70.56 306 PHE A N 1
ATOM 2460 C CA . PHE A 1 306 ? 9.266 -18.585 -11.245 1.00 70.56 306 PHE A CA 1
ATOM 2461 C C . PHE A 1 306 ? 10.132 -17.457 -11.801 1.00 70.56 306 PHE A C 1
ATOM 2463 O O . PHE A 1 306 ? 11.196 -17.723 -12.348 1.00 70.56 306 PHE A O 1
ATOM 2470 N N . LEU A 1 307 ? 9.715 -16.202 -11.614 1.00 66.38 307 LEU A N 1
ATOM 2471 C CA . LEU A 1 307 ? 10.476 -15.044 -12.070 1.00 66.38 307 LEU A CA 1
ATOM 2472 C C . LEU A 1 307 ? 11.861 -14.964 -11.444 1.00 66.38 307 LEU A C 1
ATOM 2474 O O . LEU A 1 307 ? 12.849 -14.796 -12.157 1.00 66.38 307 LEU A O 1
ATOM 2478 N N . MET A 1 308 ? 11.928 -15.118 -10.125 1.00 75.31 308 MET A N 1
ATOM 2479 C CA . MET A 1 308 ? 13.172 -15.112 -9.371 1.00 75.31 308 MET A CA 1
ATOM 2480 C C . MET A 1 308 ? 14.078 -16.259 -9.821 1.00 75.31 308 MET A C 1
ATOM 2482 O O . MET A 1 308 ? 15.256 -16.045 -10.083 1.00 75.31 308 MET A O 1
ATOM 2486 N N . LYS A 1 309 ? 13.523 -17.464 -9.998 1.00 74.31 309 LYS A N 1
ATOM 2487 C CA . LYS A 1 309 ? 14.262 -18.627 -10.493 1.00 74.31 309 LYS A CA 1
ATOM 2488 C C . LYS A 1 309 ? 14.800 -18.414 -11.907 1.00 74.31 309 LYS A C 1
ATOM 2490 O O . LYS A 1 309 ? 15.989 -18.614 -12.118 1.00 74.31 309 LYS A O 1
ATOM 2495 N N . SER A 1 310 ? 13.964 -17.992 -12.855 1.00 66.88 310 SER A N 1
ATOM 2496 C CA . SER A 1 310 ? 14.398 -17.727 -14.233 1.00 66.88 310 SER A CA 1
ATOM 2497 C C . SER A 1 310 ? 15.463 -16.636 -14.291 1.00 66.88 310 SER A C 1
ATOM 2499 O O . SER A 1 310 ? 16.415 -16.740 -15.060 1.00 66.88 310 SER A O 1
ATOM 2501 N N . ALA A 1 311 ? 15.343 -15.604 -13.455 1.00 66.31 311 ALA A N 1
ATOM 2502 C CA . ALA A 1 311 ? 16.350 -14.561 -13.373 1.00 66.31 311 ALA A CA 1
ATOM 2503 C C . ALA A 1 311 ? 17.665 -15.070 -12.752 1.00 66.31 311 ALA A C 1
ATOM 2505 O O . ALA A 1 311 ? 18.731 -14.783 -13.291 1.00 66.31 311 ALA A O 1
ATOM 2506 N N . LEU A 1 312 ? 17.613 -15.892 -11.698 1.00 71.31 312 LEU A N 1
ATOM 2507 C CA . LEU A 1 312 ? 18.793 -16.555 -11.125 1.00 71.31 312 LEU A CA 1
ATOM 2508 C C . LEU A 1 312 ? 19.475 -17.501 -12.122 1.00 71.31 312 LEU A C 1
ATOM 2510 O O . LEU A 1 312 ? 20.700 -17.552 -12.176 1.00 71.31 312 LEU A O 1
ATOM 2514 N N . GLU A 1 313 ? 18.700 -18.239 -12.918 1.00 73.38 313 GLU A N 1
ATOM 2515 C CA . GLU A 1 313 ? 19.221 -19.111 -13.977 1.00 73.38 313 GLU A CA 1
ATOM 2516 C C . GLU A 1 313 ? 19.922 -18.310 -15.081 1.00 73.38 313 GLU A C 1
ATOM 2518 O O . GLU A 1 313 ? 20.933 -18.769 -15.593 1.00 73.38 313 GLU A O 1
ATOM 2523 N N . SER A 1 314 ? 19.457 -17.093 -15.390 1.00 65.31 314 SER A N 1
ATOM 2524 C CA . SER A 1 314 ? 20.094 -16.212 -16.385 1.00 65.31 314 SER A CA 1
ATOM 2525 C C . SER A 1 314 ? 21.432 -15.594 -15.950 1.00 65.31 314 SER A C 1
ATOM 2527 O O . SER A 1 314 ? 22.089 -14.941 -16.757 1.00 65.31 314 SER A O 1
ATOM 2529 N N . LEU A 1 315 ? 21.827 -15.765 -14.683 1.00 55.31 315 LEU A N 1
ATOM 2530 C CA . LEU A 1 315 ? 23.120 -15.310 -14.157 1.00 55.31 315 LEU A CA 1
ATOM 2531 C C . LEU A 1 315 ? 24.227 -16.372 -14.240 1.00 55.31 315 LEU A C 1
ATOM 2533 O O . LEU A 1 315 ? 25.377 -16.040 -13.947 1.00 55.31 315 LEU A O 1
ATOM 2537 N N . LYS A 1 316 ? 23.879 -17.627 -14.551 1.00 47.28 316 LYS A N 1
ATOM 2538 C CA . LYS A 1 316 ? 24.826 -18.735 -14.737 1.00 47.28 316 LYS A CA 1
ATOM 2539 C C . LYS A 1 316 ? 25.323 -18.780 -16.174 1.00 47.28 316 LYS A C 1
ATOM 2541 O O . LYS A 1 316 ? 26.515 -19.110 -16.339 1.00 47.28 316 LYS A O 1
#

Organism: NCBI:txid5963

Sequence (316 aa):
MSIKTITTITQATQKVAELEQKIYRFKHMIGYKSKDTIKSLKSLLTLVNSLAIVFLYHGLLSTASKILKKALYSDVYMFFNGSKGDKKWYGRVLLYCNLSFLLMKSRDATSALKFLYDSESLLIDINQEEEFTDIKLASSVIGFFNMCRIGKLSTAHEYLESATEQFNSIIREEVISRYTSEACANMYSCFTFAGEILKDPKAVNNFPQFRREIEEKYMEVNNEAGVFLHRLLTLKDWSSGLEMICSNEWTDFTFLIVFFPFISNTTPIIDIEEILKEKSRNGRAADMSGFLSPKKNGKGFDTYGFLMKSALESLK

Nearest PDB structures (foldseek):
  8rsv-assembly2_B  TM=4.700E-01  e=4.705E-02  Bacillus phage phi3T
  8rsv-assembly1_A  TM=4.616E-01  e=5.831E-02  Bacillus phage phi3T
  8rst-assembly1_A-2  TM=4.656E-01  e=1.110E-01  Bacillus phage phi3T
  4wnd-assembly1_A  TM=4.338E-01  e=7.998E-01  Homo sapiens
  8qag-assembly1_A  TM=3.606E-01  e=9.913E-01  synthetic construct